Protein AF-A0A6G0SC01-F1 (afdb_monomer_lite)

InterPro domains:
  IPR005200 Endo-1,3(4)-beta-glucanase [PTHR31983] (157-243)
  IPR040451 Glycosyl hydrolase family 81, N-terminal [PF03639] (159-244)

Organism: NCBI:txid53985

Sequence (253 aa):
MQAQETQTLLEGRRVIRRRFGIAALRVWELRVLLVSLMAFVGVYVAVEFTKKRHLIPTESELKLFKPLFEAQAPTTTLFPYTDEHETFLPPMFLAPGIVGSRPIPTNNWWGNMIAATQEAEVQPIWANPYSLQPMLISEPYGLTLSYPYPTRGIPVFEVFDWDDLSVQVRFKSHDGNSFEATLVSGMAFVTAKYASLTPRFDTVYAVLTINSQSTASGFISTSSRFVLTFNNGQTWALYFRLKSRYNSKDSQL

Structure (mmCIF, N/CA/C/O backbone):
data_AF-A0A6G0SC01-F1
#
_entry.id   AF-A0A6G0SC01-F1
#
loop_
_atom_site.group_PDB
_atom_site.id
_atom_site.type_symbol
_atom_site.label_atom_id
_atom_site.label_alt_id
_atom_site.label_comp_id
_atom_site.label_asym_id
_atom_site.label_entity_id
_atom_site.label_seq_id
_atom_site.pdbx_PDB_ins_code
_atom_site.Cartn_x
_atom_site.Cartn_y
_ato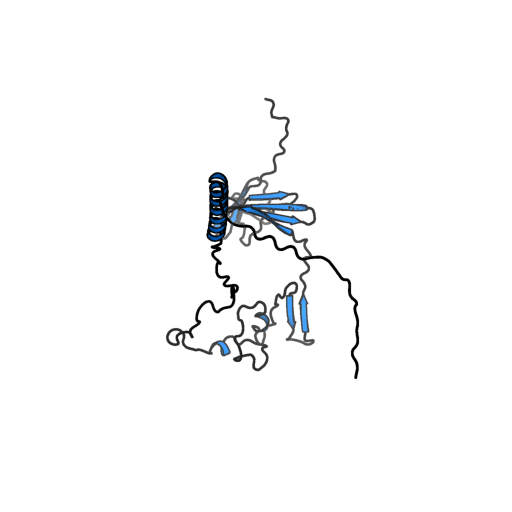m_site.Cartn_z
_atom_site.occupancy
_atom_site.B_iso_or_equiv
_atom_site.auth_seq_id
_atom_site.auth_comp_id
_atom_site.auth_asym_id
_atom_site.auth_atom_id
_atom_site.pdbx_PDB_model_num
ATOM 1 N N . MET A 1 1 ? 71.056 43.541 -44.736 1.00 34.78 1 MET A N 1
ATOM 2 C CA . MET A 1 1 ? 69.755 43.690 -44.051 1.00 34.78 1 MET A CA 1
ATOM 3 C C . MET A 1 1 ? 69.993 43.557 -42.559 1.00 34.78 1 MET A C 1
ATOM 5 O O . MET A 1 1 ? 70.747 42.681 -42.161 1.00 34.78 1 MET A O 1
ATOM 9 N N . GLN A 1 2 ? 69.475 44.524 -41.805 1.00 31.61 2 GLN A N 1
ATOM 10 C CA . GLN A 1 2 ? 69.799 44.851 -40.414 1.00 31.61 2 GLN A CA 1
ATOM 11 C C . GLN A 1 2 ? 69.169 43.916 -39.376 1.00 31.61 2 GLN A C 1
ATOM 13 O O . GLN A 1 2 ? 68.060 43.432 -39.575 1.00 31.61 2 GLN A O 1
ATOM 18 N N . ALA A 1 3 ? 69.853 43.823 -38.234 1.00 31.98 3 ALA A N 1
ATOM 19 C CA . ALA A 1 3 ? 69.342 43.985 -36.862 1.00 31.98 3 ALA A CA 1
ATOM 20 C C . ALA A 1 3 ? 70.610 44.276 -36.008 1.00 31.98 3 ALA A C 1
ATOM 22 O O . ALA A 1 3 ? 71.541 43.480 -36.070 1.00 31.98 3 ALA A O 1
ATOM 23 N N . GLN A 1 4 ? 70.905 45.442 -35.406 1.00 32.44 4 GLN A N 1
ATOM 24 C CA . GLN A 1 4 ? 70.178 46.268 -34.416 1.00 32.44 4 GLN A CA 1
ATOM 25 C C . GLN A 1 4 ? 69.615 45.379 -33.287 1.00 32.44 4 GLN A C 1
ATOM 27 O O . GLN A 1 4 ? 68.874 44.459 -33.582 1.00 32.44 4 GLN A O 1
ATOM 32 N N . GLU A 1 5 ? 69.990 45.479 -32.007 1.00 29.66 5 GLU A N 1
ATOM 33 C CA . GLU A 1 5 ? 70.145 46.663 -31.155 1.00 29.66 5 GLU A CA 1
ATOM 34 C C . GLU A 1 5 ? 71.091 46.433 -29.950 1.00 29.66 5 GLU A C 1
ATOM 36 O O . GLU A 1 5 ? 71.062 45.408 -29.277 1.00 29.66 5 GLU A O 1
ATOM 41 N N . THR A 1 6 ? 71.915 47.455 -29.708 1.00 32.88 6 THR A N 1
ATOM 42 C CA . THR A 1 6 ? 72.363 48.063 -28.436 1.00 32.88 6 THR A CA 1
ATOM 43 C C . THR A 1 6 ? 71.990 47.440 -27.079 1.00 32.88 6 THR A C 1
ATOM 45 O O . THR A 1 6 ? 70.811 47.313 -26.777 1.00 32.88 6 THR A O 1
ATOM 48 N N . GLN A 1 7 ? 72.980 47.326 -26.172 1.00 32.47 7 GLN A N 1
ATOM 49 C CA . GLN A 1 7 ? 73.025 48.096 -24.904 1.00 32.47 7 GLN A CA 1
ATOM 50 C C . GLN A 1 7 ? 74.378 47.959 -24.156 1.00 32.47 7 GLN A C 1
ATOM 52 O O . GLN A 1 7 ? 74.693 46.959 -23.524 1.00 32.47 7 GLN A O 1
ATOM 57 N N . THR A 1 8 ? 75.193 49.005 -24.316 1.00 34.75 8 THR A N 1
ATOM 58 C CA . THR A 1 8 ? 76.072 49.704 -23.350 1.00 34.75 8 THR A CA 1
ATOM 59 C C . THR A 1 8 ? 76.520 49.039 -22.029 1.00 34.75 8 THR A C 1
ATOM 61 O O . THR A 1 8 ? 75.750 48.898 -21.085 1.00 34.75 8 THR A O 1
ATOM 64 N N . LEU A 1 9 ? 77.838 48.791 -21.974 1.00 36.12 9 LEU A N 1
ATOM 65 C CA . LEU A 1 9 ? 78.829 49.006 -20.895 1.00 36.12 9 LEU A CA 1
ATOM 66 C C . LEU A 1 9 ? 78.360 49.550 -19.532 1.00 36.12 9 LEU A C 1
ATOM 68 O O . LEU A 1 9 ? 77.793 50.634 -19.478 1.00 36.12 9 LEU A O 1
ATOM 72 N N . LEU A 1 10 ? 78.856 48.928 -18.451 1.00 34.44 10 LEU A N 1
ATOM 73 C CA . LEU A 1 10 ? 79.549 49.635 -17.361 1.00 34.44 10 LEU A CA 1
ATOM 74 C C . LEU A 1 10 ? 80.644 48.743 -16.740 1.00 34.44 10 LEU A C 1
ATOM 76 O O . LEU A 1 10 ? 80.411 47.613 -16.314 1.00 34.44 10 LEU A O 1
ATOM 80 N N . GLU A 1 11 ? 81.858 49.286 -16.749 1.00 36.03 11 GLU A N 1
ATOM 81 C CA . GLU A 1 11 ? 83.115 48.727 -16.265 1.00 36.03 11 GLU A CA 1
ATOM 82 C C . GLU A 1 11 ? 83.167 48.514 -14.741 1.00 36.03 11 GLU A C 1
ATOM 84 O O . GLU A 1 11 ? 82.655 49.305 -13.954 1.00 36.03 11 GLU A O 1
ATOM 89 N N . GLY A 1 12 ? 83.972 47.525 -14.337 1.00 36.84 12 GLY A N 1
ATOM 90 C CA . GLY A 1 12 ? 84.950 47.737 -13.269 1.00 36.84 12 GLY A CA 1
ATOM 91 C C . GLY A 1 12 ? 84.578 47.304 -11.849 1.00 36.84 12 GLY A C 1
ATOM 92 O O . GLY A 1 12 ? 84.171 48.126 -11.036 1.00 36.84 12 GLY A O 1
ATOM 93 N N . ARG A 1 13 ? 84.940 46.066 -11.464 1.00 36.44 13 ARG A N 1
ATOM 94 C CA . ARG A 1 13 ? 85.680 45.826 -10.202 1.00 36.44 13 ARG A CA 1
ATOM 95 C C . ARG A 1 13 ? 86.244 44.404 -10.061 1.00 36.44 13 ARG A C 1
ATOM 97 O O . ARG A 1 13 ? 85.612 43.413 -10.394 1.00 36.44 13 ARG A O 1
ATOM 104 N N . ARG A 1 14 ? 87.476 44.370 -9.537 1.00 35.59 14 ARG A N 1
ATOM 105 C CA . ARG A 1 14 ? 88.406 43.247 -9.297 1.00 35.59 14 ARG A CA 1
ATOM 106 C C . ARG A 1 14 ? 87.797 41.955 -8.733 1.00 35.59 14 ARG A C 1
ATOM 108 O O . ARG A 1 14 ? 87.158 41.963 -7.687 1.00 35.59 14 ARG A O 1
ATOM 115 N N . VAL A 1 15 ? 88.212 40.832 -9.322 1.00 41.09 15 VAL A N 1
ATOM 116 C CA . VAL A 1 15 ? 88.103 39.475 -8.764 1.00 41.09 15 VAL A CA 1
ATOM 117 C C . VAL A 1 15 ? 89.224 39.247 -7.740 1.00 41.09 15 VAL A C 1
ATOM 119 O O . VAL A 1 15 ? 90.402 39.256 -8.095 1.00 41.09 15 VAL A O 1
ATOM 122 N N . ILE A 1 16 ? 88.876 39.021 -6.471 1.00 41.31 16 ILE A N 1
ATOM 123 C CA . ILE A 1 16 ? 89.817 38.597 -5.420 1.00 41.31 16 ILE A CA 1
ATOM 124 C C . ILE A 1 16 ? 89.727 37.072 -5.284 1.00 41.31 16 ILE A C 1
ATOM 126 O O . ILE A 1 16 ? 88.743 36.548 -4.768 1.00 41.31 16 ILE A O 1
ATOM 130 N N . ARG A 1 17 ? 90.764 36.341 -5.715 1.00 35.16 17 ARG A N 1
ATOM 131 C CA . ARG A 1 17 ? 90.929 34.917 -5.377 1.00 35.16 17 ARG A CA 1
ATOM 132 C C . ARG A 1 17 ? 91.569 34.801 -3.991 1.00 35.16 17 ARG A C 1
ATOM 134 O O . ARG A 1 17 ? 92.740 35.131 -3.837 1.00 35.16 17 ARG A O 1
ATOM 141 N N . ARG A 1 18 ? 90.841 34.282 -2.997 1.00 40.34 18 ARG A N 1
ATOM 142 C CA . ARG A 1 18 ? 91.432 33.776 -1.744 1.00 40.34 18 ARG A CA 1
ATOM 143 C C . ARG A 1 18 ? 91.480 32.248 -1.797 1.00 40.34 18 ARG A C 1
ATOM 145 O O . ARG A 1 18 ? 90.442 31.597 -1.796 1.00 40.34 18 ARG A O 1
ATOM 152 N N . ARG A 1 19 ? 92.690 31.680 -1.860 1.00 39.62 19 ARG A N 1
ATOM 153 C CA . ARG A 1 19 ? 92.944 30.259 -1.576 1.00 39.62 19 ARG A CA 1
ATOM 154 C C . ARG A 1 19 ? 92.866 30.065 -0.058 1.00 39.62 19 ARG A C 1
ATOM 156 O O . ARG A 1 19 ? 93.687 30.635 0.651 1.00 39.62 19 ARG A O 1
ATOM 163 N N . PHE A 1 20 ? 91.909 29.279 0.429 1.00 40.25 20 PHE A N 1
ATOM 164 C CA . PHE A 1 20 ? 91.907 28.782 1.807 1.00 40.25 20 PHE A CA 1
ATOM 165 C C . PHE A 1 20 ? 92.608 27.419 1.841 1.00 40.25 20 PHE A C 1
ATOM 167 O O . PHE A 1 20 ? 92.161 26.473 1.196 1.00 40.25 20 PHE A O 1
ATOM 174 N N . GLY A 1 21 ? 93.740 27.347 2.544 1.00 40.78 21 GLY A N 1
ATOM 175 C CA . GLY A 1 21 ? 94.410 26.093 2.884 1.00 40.78 21 GLY A CA 1
ATOM 176 C C . GLY A 1 21 ? 93.676 25.394 4.028 1.00 40.78 21 GLY A C 1
ATOM 177 O O . GLY A 1 21 ? 93.262 26.039 4.989 1.00 40.78 21 GLY A O 1
ATOM 178 N N . ILE A 1 22 ? 93.493 24.083 3.899 1.00 49.78 22 ILE A N 1
ATOM 179 C CA . ILE A 1 22 ? 92.822 23.217 4.870 1.00 49.78 22 ILE A CA 1
ATOM 180 C C . ILE A 1 22 ? 93.889 22.623 5.795 1.00 49.78 22 ILE A C 1
ATOM 182 O O . ILE A 1 22 ? 94.711 21.850 5.317 1.00 49.78 22 ILE A O 1
ATOM 186 N N . ALA A 1 23 ? 93.877 22.986 7.081 1.00 44.41 23 ALA A N 1
ATOM 187 C CA . ALA A 1 23 ? 94.356 22.208 8.243 1.00 44.41 23 ALA A CA 1
ATOM 188 C C . ALA A 1 23 ? 94.417 23.176 9.447 1.00 44.41 23 ALA A C 1
ATOM 190 O O . ALA A 1 23 ? 95.149 24.154 9.394 1.00 44.41 23 ALA A O 1
ATOM 191 N N . ALA A 1 24 ? 93.670 23.049 10.542 1.00 55.31 24 ALA A N 1
ATOM 192 C CA . ALA A 1 24 ? 93.180 21.860 11.219 1.00 55.31 24 ALA A CA 1
ATOM 193 C C . ALA A 1 24 ? 91.816 22.141 11.883 1.00 55.31 24 ALA A C 1
ATOM 195 O O . ALA A 1 24 ? 91.698 23.070 12.683 1.00 55.31 24 ALA A O 1
ATOM 196 N N . LEU A 1 25 ? 90.801 21.325 11.579 1.00 55.12 25 LEU A N 1
ATOM 197 C CA . LEU A 1 25 ? 89.536 21.347 12.318 1.00 55.12 25 LEU A CA 1
ATOM 198 C C . LEU A 1 25 ? 89.773 20.827 13.739 1.00 55.12 25 LEU A C 1
ATOM 200 O O . LEU A 1 25 ? 90.332 19.745 13.934 1.00 55.12 25 LEU A O 1
ATOM 204 N N . ARG A 1 26 ? 89.341 21.589 14.747 1.00 67.62 26 ARG A N 1
ATOM 205 C CA . ARG A 1 26 ? 89.399 21.144 16.147 1.00 67.62 26 ARG A CA 1
ATOM 206 C C . ARG A 1 26 ? 88.371 20.029 16.365 1.00 67.62 26 ARG A C 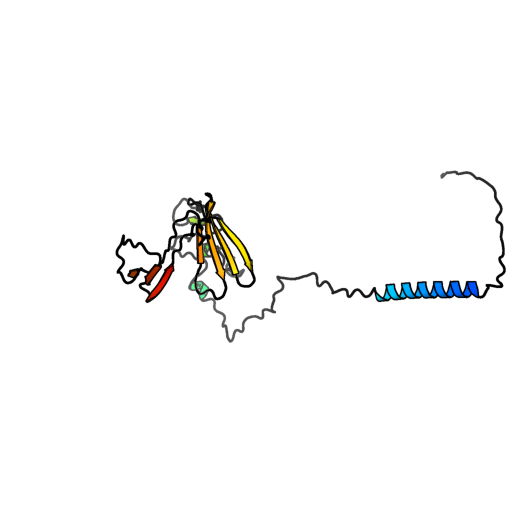1
ATOM 208 O O . ARG A 1 26 ? 87.278 20.076 15.815 1.00 67.62 26 ARG A O 1
ATOM 215 N N . VAL A 1 27 ? 88.692 19.052 17.220 1.00 66.00 27 VAL A N 1
ATOM 216 C CA . VAL A 1 27 ? 87.856 17.864 17.527 1.00 66.00 27 VAL A CA 1
ATOM 217 C C . VAL A 1 27 ? 86.394 18.214 17.841 1.00 66.00 27 VAL A C 1
ATOM 219 O O . VAL A 1 27 ? 85.486 17.449 17.524 1.00 66.00 27 VAL A O 1
ATOM 222 N N . TRP A 1 28 ? 86.157 19.383 18.437 1.00 60.47 28 TRP A N 1
ATOM 223 C CA . TRP A 1 28 ? 84.816 19.883 18.721 1.00 60.47 28 TRP A CA 1
ATOM 224 C C . TRP A 1 28 ? 83.993 20.158 17.450 1.00 60.47 28 TRP A C 1
ATOM 226 O O . TRP A 1 28 ? 82.841 19.741 17.381 1.00 60.47 28 TRP A O 1
ATOM 236 N N . GLU A 1 29 ? 84.589 20.746 16.410 1.00 70.25 29 GLU A N 1
ATOM 237 C CA . GLU A 1 29 ? 83.903 20.997 15.135 1.00 70.25 29 GLU A CA 1
ATOM 238 C C . GLU A 1 29 ? 83.559 19.689 14.417 1.00 70.25 29 GLU A C 1
ATOM 240 O O . GLU A 1 29 ? 82.460 19.549 13.887 1.00 70.25 29 GLU A O 1
ATOM 245 N N . LEU A 1 30 ? 84.446 18.688 14.479 1.00 68.50 30 LEU A N 1
ATOM 246 C CA . LEU A 1 30 ? 84.196 17.371 13.887 1.00 68.50 30 LEU A CA 1
ATOM 247 C C . LEU A 1 30 ? 83.016 16.652 14.563 1.00 68.50 30 LEU A C 1
ATOM 249 O O . LEU A 1 30 ? 82.219 16.002 13.890 1.00 68.50 30 LEU A O 1
ATOM 253 N N . ARG A 1 31 ? 82.879 16.794 15.890 1.00 65.19 31 ARG A N 1
ATOM 254 C CA . ARG A 1 31 ? 81.762 16.221 16.660 1.00 65.19 31 ARG A CA 1
ATOM 255 C C . ARG A 1 31 ? 80.434 16.889 16.322 1.00 65.19 31 ARG A C 1
ATOM 257 O O . ARG A 1 31 ? 79.442 16.188 16.157 1.00 65.19 31 ARG A O 1
ATOM 264 N N . VAL A 1 32 ? 80.414 18.213 16.178 1.00 73.56 32 VAL A N 1
ATOM 265 C CA . VAL A 1 32 ? 79.203 18.951 15.782 1.00 73.56 32 VAL A CA 1
ATOM 266 C C . VAL A 1 32 ? 78.771 18.560 14.365 1.00 73.56 32 VAL A C 1
ATOM 268 O O . VAL A 1 32 ? 77.586 18.329 14.123 1.00 73.56 32 VAL A O 1
ATOM 271 N N . LEU A 1 33 ? 79.729 18.399 13.449 1.00 74.88 33 LEU A N 1
ATOM 272 C CA . LEU A 1 33 ? 79.460 17.976 12.073 1.00 74.88 33 LEU A CA 1
ATOM 273 C C . LEU A 1 33 ? 78.915 16.539 12.015 1.00 74.88 33 LEU A C 1
ATOM 275 O O . LEU A 1 33 ? 77.936 16.285 11.318 1.00 74.88 33 LEU A O 1
ATOM 279 N N . LEU A 1 34 ? 79.480 15.619 12.805 1.00 73.06 34 LEU A N 1
ATOM 280 C CA . LEU A 1 34 ? 79.001 14.236 12.917 1.00 73.06 34 LEU A CA 1
ATOM 281 C C . LEU A 1 34 ? 77.588 14.141 13.503 1.00 73.06 34 LEU A C 1
ATOM 283 O O . LEU A 1 34 ? 76.771 13.384 12.986 1.00 73.06 34 LEU A O 1
ATOM 287 N N . VAL A 1 35 ? 77.276 14.917 14.546 1.00 73.12 35 VAL A N 1
ATOM 288 C CA . VAL A 1 35 ? 75.930 14.936 15.147 1.00 73.12 35 VAL A CA 1
ATOM 289 C C . VAL A 1 35 ? 74.905 15.521 14.174 1.00 73.12 35 VAL A C 1
ATOM 291 O O . VAL A 1 35 ? 73.818 14.967 14.035 1.00 73.12 35 VAL A O 1
ATOM 294 N N . SER A 1 36 ? 75.263 16.585 13.450 1.00 72.25 36 SER A N 1
ATOM 295 C CA . SER A 1 36 ? 74.409 17.171 12.411 1.00 72.25 36 SER A CA 1
ATOM 296 C C . SER A 1 36 ? 74.151 16.187 11.266 1.00 72.25 36 SER A C 1
ATOM 298 O O . SER A 1 36 ? 73.005 15.991 10.869 1.00 72.25 36 SER A O 1
ATOM 300 N N . LEU A 1 37 ? 75.189 15.487 10.795 1.00 79.75 37 LEU A N 1
ATOM 301 C CA . LEU A 1 37 ? 75.058 14.463 9.757 1.00 79.75 37 LEU A CA 1
ATOM 302 C C . LEU A 1 37 ? 74.174 13.299 10.225 1.00 79.75 37 LEU A C 1
ATOM 304 O O . LEU A 1 37 ? 73.294 12.869 9.489 1.00 79.75 37 LEU A O 1
ATOM 308 N N . MET A 1 38 ? 74.365 12.819 11.456 1.00 73.69 38 MET A N 1
ATOM 309 C CA . MET A 1 38 ? 73.554 11.745 12.041 1.00 73.69 38 MET A CA 1
ATOM 310 C C . MET A 1 38 ? 72.090 12.164 12.213 1.00 73.69 38 MET A C 1
ATOM 312 O O . MET A 1 38 ? 71.200 11.365 11.937 1.00 73.69 38 MET A O 1
ATOM 316 N N . ALA A 1 39 ? 71.821 13.413 12.604 1.00 73.75 39 ALA A N 1
ATOM 317 C CA . ALA A 1 39 ? 70.463 13.948 12.664 1.00 73.75 39 ALA A CA 1
ATOM 318 C C . ALA A 1 39 ? 69.840 14.064 11.265 1.00 73.75 39 ALA A C 1
ATOM 320 O O . ALA A 1 39 ? 68.685 13.694 11.076 1.00 73.75 39 ALA A O 1
ATOM 321 N N . PHE A 1 40 ? 70.609 14.509 10.269 1.00 72.06 40 PHE A N 1
ATOM 322 C CA . PHE A 1 40 ? 70.134 14.637 8.893 1.00 72.06 40 PHE A CA 1
ATOM 323 C C . PHE A 1 40 ? 69.835 13.273 8.265 1.00 72.06 40 PHE A C 1
ATOM 325 O O . PHE A 1 40 ? 68.782 13.090 7.660 1.00 72.06 40 PHE A O 1
ATOM 332 N N . VAL A 1 41 ? 70.717 12.289 8.468 1.00 74.88 41 VAL A N 1
ATOM 333 C CA . VAL A 1 41 ? 70.500 10.900 8.042 1.00 74.88 41 VAL A CA 1
ATOM 334 C C . VAL A 1 41 ? 69.331 10.288 8.810 1.00 74.88 41 VAL A C 1
ATOM 336 O O . VAL A 1 41 ? 68.482 9.661 8.194 1.00 74.88 41 VAL A O 1
ATOM 339 N N . GLY A 1 42 ? 69.226 10.515 10.122 1.00 68.12 42 GLY A N 1
ATOM 340 C CA . GLY A 1 42 ? 68.111 10.033 10.938 1.00 68.12 42 GLY A CA 1
ATOM 341 C C . GLY A 1 42 ? 66.757 10.572 10.471 1.00 68.12 42 GLY A C 1
ATOM 342 O O . GLY A 1 42 ? 65.813 9.802 10.318 1.00 68.12 42 GLY A O 1
ATOM 343 N N . VAL A 1 43 ? 66.672 11.871 10.166 1.00 67.88 43 VAL A N 1
ATOM 344 C CA . VAL A 1 43 ? 65.467 12.499 9.603 1.00 67.88 43 VAL A CA 1
ATOM 345 C C . VAL A 1 43 ? 65.190 11.983 8.194 1.00 67.88 43 VAL A C 1
ATOM 347 O O . VAL A 1 43 ? 64.056 11.624 7.900 1.00 67.88 43 VAL A O 1
ATOM 350 N N . TYR A 1 44 ? 66.203 11.885 7.332 1.00 67.75 44 TYR A N 1
ATOM 351 C CA . TYR A 1 44 ? 66.035 11.390 5.965 1.00 67.75 44 TYR A CA 1
ATOM 352 C C . TYR A 1 44 ? 65.546 9.934 5.936 1.00 67.75 44 TYR A C 1
ATOM 354 O O . TYR A 1 44 ? 64.609 9.598 5.216 1.00 67.75 44 TYR A O 1
ATOM 362 N N . VAL A 1 45 ? 66.125 9.083 6.783 1.00 64.31 45 VAL A N 1
ATOM 363 C CA . VAL A 1 45 ? 65.732 7.681 6.939 1.00 64.31 45 VAL A CA 1
ATOM 364 C C . VAL A 1 45 ? 64.323 7.575 7.528 1.00 64.31 45 VAL A C 1
ATOM 366 O O . VAL A 1 45 ? 63.518 6.798 7.021 1.00 64.31 45 VAL A O 1
ATOM 369 N N . ALA A 1 46 ? 63.971 8.386 8.532 1.00 59.00 46 ALA A N 1
ATOM 370 C CA . ALA A 1 46 ? 62.612 8.418 9.079 1.00 59.00 46 ALA A CA 1
ATOM 371 C C . ALA A 1 46 ? 61.570 8.865 8.037 1.00 59.00 46 ALA A C 1
ATOM 373 O O . ALA A 1 46 ? 60.493 8.268 7.962 1.00 59.00 46 ALA A O 1
ATOM 374 N N . VAL A 1 47 ? 61.904 9.863 7.209 1.00 59.03 47 VAL A N 1
ATOM 375 C CA . VAL A 1 47 ? 61.064 10.346 6.101 1.00 59.03 47 VAL A CA 1
ATOM 376 C C . VAL A 1 47 ? 60.881 9.266 5.035 1.00 59.03 47 VAL A C 1
ATOM 378 O O . VAL A 1 47 ? 59.761 9.091 4.555 1.00 59.03 47 VAL A O 1
ATOM 381 N N . GLU A 1 48 ? 61.918 8.486 4.703 1.00 60.03 48 GLU A N 1
ATOM 382 C CA . GLU A 1 48 ? 61.744 7.395 3.736 1.00 60.03 48 GLU A CA 1
ATOM 383 C C . GLU A 1 48 ? 61.025 6.168 4.295 1.00 60.03 48 GLU A C 1
ATOM 385 O O . GLU A 1 48 ? 60.245 5.535 3.578 1.00 60.03 48 GLU A O 1
ATOM 390 N N . PHE A 1 49 ? 61.158 5.870 5.589 1.00 54.03 49 PHE A N 1
ATOM 391 C CA . PHE A 1 49 ? 60.342 4.825 6.208 1.00 54.03 49 PHE A CA 1
ATOM 392 C C . PHE A 1 49 ? 58.855 5.204 6.306 1.00 54.03 49 PHE A C 1
ATOM 394 O O . PHE A 1 49 ? 58.008 4.311 6.273 1.00 54.03 49 PHE A O 1
ATOM 401 N N . THR A 1 50 ? 58.501 6.497 6.331 1.00 51.94 50 THR A N 1
ATOM 402 C CA . THR A 1 50 ? 57.094 6.949 6.302 1.00 51.94 50 THR A CA 1
ATOM 403 C C . THR A 1 50 ? 56.496 7.059 4.895 1.00 51.94 50 THR A C 1
ATOM 405 O O . THR A 1 50 ? 55.296 7.300 4.753 1.00 51.94 50 THR A O 1
ATOM 408 N N . LYS A 1 51 ? 57.281 6.818 3.838 1.00 52.62 51 LYS A N 1
ATOM 409 C CA . LYS A 1 51 ? 56.836 6.951 2.442 1.00 52.62 51 LYS A CA 1
ATOM 410 C C . LYS A 1 51 ? 56.360 5.657 1.786 1.00 52.62 51 LYS A C 1
ATOM 412 O O . LYS A 1 51 ? 56.091 5.641 0.587 1.00 52.62 51 LYS A O 1
ATOM 417 N N . LYS A 1 52 ? 56.154 4.580 2.547 1.00 50.81 52 LYS A N 1
ATOM 418 C CA . LYS A 1 52 ? 55.395 3.414 2.068 1.00 50.81 52 LYS A CA 1
ATOM 419 C C . LYS A 1 52 ? 53.898 3.640 2.259 1.00 50.81 52 LYS A C 1
ATOM 421 O O . LYS A 1 52 ? 53.251 2.985 3.071 1.00 50.81 52 LYS A O 1
ATOM 426 N N . ARG A 1 53 ? 53.327 4.558 1.475 1.00 53.41 53 ARG A N 1
ATOM 427 C CA . ARG A 1 53 ? 51.881 4.535 1.231 1.00 53.41 53 ARG A CA 1
ATOM 428 C C . ARG A 1 53 ? 51.582 3.250 0.467 1.00 53.41 53 ARG A C 1
ATOM 430 O O . ARG A 1 53 ? 51.977 3.118 -0.687 1.00 53.41 53 ARG A O 1
ATOM 437 N N . HIS A 1 54 ? 50.907 2.303 1.112 1.00 47.84 54 HIS A N 1
ATOM 438 C CA . HIS A 1 54 ? 50.169 1.284 0.377 1.00 47.84 54 HIS A CA 1
ATOM 439 C C . HIS A 1 54 ? 49.112 2.020 -0.444 1.00 47.84 54 HIS A C 1
ATOM 441 O O . HIS A 1 54 ? 48.100 2.478 0.081 1.00 47.84 54 HIS A O 1
ATOM 447 N N . LEU A 1 55 ? 49.400 2.203 -1.729 1.00 53.19 55 LEU A N 1
ATOM 448 C CA . LEU A 1 55 ? 48.387 2.540 -2.708 1.00 53.19 55 LEU A CA 1
ATOM 449 C C . LEU A 1 55 ? 47.505 1.301 -2.813 1.00 53.19 55 LEU A C 1
ATOM 451 O O . LEU A 1 55 ? 47.903 0.300 -3.404 1.00 53.19 55 LEU A O 1
ATOM 455 N N . ILE A 1 56 ? 46.334 1.349 -2.182 1.00 53.00 56 ILE A N 1
ATOM 456 C CA . ILE A 1 56 ? 45.247 0.447 -2.549 1.00 53.00 56 ILE A CA 1
ATOM 457 C C . ILE A 1 56 ? 45.016 0.720 -4.039 1.00 53.00 56 ILE A C 1
ATOM 459 O O . ILE A 1 56 ? 44.815 1.889 -4.386 1.00 53.00 56 ILE A O 1
ATOM 463 N N . PRO A 1 57 ? 45.122 -0.279 -4.932 1.00 53.97 57 PRO A N 1
ATOM 464 C CA . PRO A 1 57 ? 44.795 -0.055 -6.324 1.00 53.97 57 PRO A CA 1
ATOM 465 C C . PRO A 1 57 ? 43.340 0.395 -6.348 1.00 53.97 57 PRO A C 1
ATOM 467 O O . PRO A 1 57 ? 42.443 -0.330 -5.920 1.00 53.97 57 PRO A O 1
ATOM 470 N N . THR A 1 58 ? 43.108 1.625 -6.788 1.00 53.97 58 THR A N 1
ATOM 471 C CA . THR A 1 58 ? 41.771 2.079 -7.123 1.00 53.97 58 THR A CA 1
ATOM 472 C C . THR A 1 58 ? 41.364 1.266 -8.350 1.00 53.97 58 THR A C 1
ATOM 474 O O . THR A 1 58 ? 41.614 1.679 -9.478 1.00 53.97 58 THR A O 1
ATOM 477 N N . GLU A 1 59 ? 40.769 0.084 -8.162 1.00 59.97 59 GLU A N 1
ATOM 478 C CA . GLU A 1 59 ? 39.846 -0.447 -9.164 1.00 59.97 59 GLU A CA 1
ATOM 479 C C . GLU A 1 59 ? 38.656 0.514 -9.182 1.00 59.97 59 GLU A C 1
ATOM 481 O O . GLU A 1 59 ? 37.646 0.350 -8.503 1.00 59.97 59 GLU A O 1
ATOM 486 N N . SER A 1 60 ? 38.835 1.616 -9.902 1.00 58.22 60 SER A N 1
ATOM 487 C CA . SER A 1 60 ? 37.899 2.725 -10.014 1.00 58.22 60 SER A CA 1
ATOM 488 C C . SER A 1 60 ? 36.786 2.409 -11.005 1.00 58.22 60 SER A C 1
ATOM 490 O O . SER A 1 60 ? 36.456 3.229 -11.854 1.00 58.22 60 SER A O 1
ATOM 492 N N . GLU A 1 61 ? 36.230 1.207 -10.946 1.00 58.22 61 GLU A N 1
ATOM 493 C CA . GLU A 1 61 ? 35.082 0.854 -11.762 1.00 58.22 61 GLU A CA 1
ATOM 494 C C . GLU A 1 61 ? 34.276 -0.220 -11.029 1.00 58.22 61 GLU A C 1
ATOM 496 O O . GLU A 1 61 ? 34.337 -1.408 -11.339 1.00 58.22 61 GLU A O 1
ATOM 501 N N . LEU A 1 62 ? 33.476 0.214 -10.045 1.00 53.84 62 LEU A N 1
ATOM 502 C CA . LEU A 1 62 ? 32.269 -0.514 -9.652 1.00 53.84 62 LEU A CA 1
ATOM 503 C C . LEU A 1 62 ? 31.378 -0.619 -10.899 1.00 53.84 62 LEU A C 1
ATOM 505 O O . LEU A 1 62 ? 30.503 0.209 -11.146 1.00 53.84 62 LEU A O 1
ATOM 509 N N . LYS A 1 63 ? 31.645 -1.622 -11.737 1.00 58.19 63 LYS A N 1
ATOM 510 C CA . LYS A 1 63 ? 30.842 -1.944 -12.915 1.00 58.19 63 LYS A CA 1
ATOM 511 C C . LYS A 1 63 ? 29.592 -2.666 -12.455 1.00 58.19 63 LYS A C 1
ATOM 513 O O . LYS A 1 63 ? 29.484 -3.877 -12.608 1.00 58.19 63 LYS A O 1
ATOM 518 N N . LEU A 1 64 ? 28.643 -1.894 -11.930 1.00 62.81 64 LEU A N 1
ATOM 519 C CA . LEU A 1 64 ? 27.324 -2.365 -11.500 1.00 62.81 64 LEU A CA 1
ATOM 520 C C . LEU A 1 64 ? 26.590 -3.169 -12.596 1.00 62.81 64 LEU A C 1
ATOM 522 O O . LEU A 1 64 ? 25.727 -3.979 -12.287 1.00 62.81 64 LEU A O 1
ATOM 526 N N . PHE A 1 65 ? 26.966 -2.973 -13.867 1.00 67.94 65 PHE A N 1
ATOM 527 C CA . PHE A 1 65 ? 26.336 -3.590 -15.037 1.00 67.94 65 PHE A CA 1
ATOM 528 C C . PHE A 1 65 ? 27.234 -4.555 -15.824 1.00 67.94 65 PHE A C 1
ATOM 530 O O . PHE A 1 65 ? 26.908 -4.897 -16.961 1.00 67.94 65 PHE A O 1
ATOM 537 N N . LYS A 1 66 ? 28.361 -5.022 -15.267 1.00 66.00 66 LYS A N 1
ATOM 538 C CA . LYS A 1 66 ? 28.981 -6.234 -15.825 1.00 66.00 66 LYS A CA 1
ATOM 539 C C . LYS A 1 66 ? 28.035 -7.411 -15.551 1.00 66.00 66 LYS A C 1
ATOM 541 O O . LYS A 1 66 ? 27.516 -7.484 -14.437 1.00 66.00 66 LYS A O 1
ATOM 546 N N . PRO A 1 67 ? 27.790 -8.315 -16.518 1.00 64.94 67 PRO A N 1
ATOM 547 C CA . PRO A 1 67 ? 27.016 -9.519 -16.241 1.00 64.94 67 PRO A CA 1
ATOM 548 C C . PRO A 1 67 ? 27.679 -10.244 -15.064 1.00 64.94 67 PRO A C 1
ATOM 550 O O . PRO A 1 67 ? 28.845 -10.621 -15.145 1.00 64.94 67 PRO A O 1
ATOM 553 N N . LEU A 1 68 ? 26.956 -10.348 -13.943 1.00 57.16 68 LEU A N 1
ATOM 554 C CA . LEU A 1 68 ? 27.473 -10.875 -12.670 1.00 57.16 68 LEU A CA 1
ATOM 555 C C . LEU A 1 68 ? 27.896 -12.349 -12.773 1.00 57.16 68 LEU A C 1
ATOM 557 O O . LEU A 1 68 ? 28.627 -12.843 -11.921 1.00 57.16 68 LEU A O 1
ATOM 561 N N . PHE A 1 69 ? 27.459 -13.026 -13.834 1.00 65.56 69 PHE A N 1
ATOM 562 C CA . PHE A 1 69 ? 27.755 -14.411 -14.152 1.00 65.56 69 PHE A CA 1
ATOM 563 C C . PHE A 1 69 ? 27.918 -14.531 -15.672 1.00 65.56 69 PHE A C 1
ATOM 565 O O . PHE A 1 69 ? 27.202 -13.863 -16.423 1.00 65.56 69 PHE A O 1
ATOM 572 N N . GLU A 1 70 ? 28.843 -15.373 -16.136 1.00 65.69 70 GLU A N 1
ATOM 573 C CA . GLU A 1 70 ? 28.910 -15.783 -17.541 1.00 65.69 70 GLU A CA 1
ATOM 574 C C . GLU A 1 70 ? 27.625 -16.547 -17.878 1.00 65.69 70 GLU A C 1
ATOM 576 O O . GLU A 1 70 ? 27.509 -17.742 -17.608 1.00 65.69 70 GLU A O 1
ATOM 581 N N . ALA A 1 71 ? 26.619 -15.838 -18.392 1.00 69.62 71 ALA A N 1
ATOM 582 C CA . ALA A 1 71 ? 25.338 -16.424 -18.750 1.00 69.62 71 ALA A CA 1
ATOM 583 C C . ALA A 1 71 ? 25.538 -17.396 -19.921 1.00 69.62 71 ALA A C 1
ATOM 585 O O . ALA A 1 71 ? 25.561 -17.004 -21.087 1.00 69.62 71 ALA A O 1
ATOM 586 N N . GLN A 1 72 ? 25.730 -18.671 -19.596 1.00 78.62 72 GLN A N 1
ATOM 587 C CA . GLN A 1 72 ? 25.712 -19.761 -20.561 1.00 78.62 72 GLN A CA 1
ATOM 588 C C . GLN A 1 72 ? 24.275 -19.965 -21.048 1.00 78.62 72 GLN A C 1
ATOM 590 O O . GLN A 1 72 ? 23.316 -19.743 -20.304 1.00 78.62 72 GLN A O 1
ATOM 595 N N . ALA A 1 73 ? 24.120 -20.382 -22.305 1.00 79.88 73 ALA A N 1
ATOM 596 C CA . ALA A 1 73 ? 22.805 -20.729 -22.826 1.00 79.88 73 ALA A CA 1
ATOM 597 C C . ALA A 1 73 ? 22.187 -21.861 -21.975 1.00 79.88 73 ALA A C 1
ATOM 599 O O . ALA A 1 73 ? 22.907 -22.789 -21.590 1.00 79.88 73 ALA A O 1
ATOM 600 N N . PRO A 1 74 ? 20.879 -21.804 -21.666 1.00 82.50 74 PRO A N 1
ATOM 601 C CA . PRO A 1 74 ? 20.211 -22.857 -20.912 1.00 82.50 74 PRO A CA 1
ATOM 602 C C . PRO A 1 74 ? 20.344 -24.209 -21.623 1.00 82.50 74 PRO A C 1
ATOM 604 O O . PRO A 1 74 ? 20.332 -24.299 -22.851 1.00 82.50 74 PRO A O 1
ATOM 607 N N . THR A 1 75 ? 20.485 -25.278 -20.841 1.00 86.25 75 THR A N 1
ATOM 608 C CA . THR A 1 75 ? 20.678 -26.630 -21.373 1.00 86.25 75 THR A CA 1
ATOM 609 C C . THR A 1 75 ? 19.403 -27.124 -22.051 1.00 86.25 75 THR A C 1
ATOM 611 O O . THR A 1 75 ? 18.369 -27.251 -21.391 1.00 86.25 75 THR A O 1
ATOM 614 N N . THR A 1 76 ? 19.491 -27.498 -23.326 1.00 85.38 76 THR A N 1
ATOM 615 C CA . THR A 1 76 ? 18.353 -27.997 -24.123 1.00 85.38 76 THR A CA 1
ATOM 616 C C . THR A 1 76 ? 17.791 -29.339 -23.640 1.00 85.38 76 THR A C 1
ATOM 618 O O . THR A 1 76 ? 16.698 -29.725 -24.038 1.00 85.38 76 THR A O 1
ATOM 621 N N . THR A 1 77 ? 18.516 -30.049 -22.769 1.00 89.06 77 THR A N 1
ATOM 622 C CA . THR A 1 77 ? 18.084 -31.307 -22.141 1.00 89.06 77 THR A CA 1
ATOM 623 C C . THR A 1 77 ? 17.114 -31.106 -20.977 1.00 89.06 77 THR A C 1
ATOM 625 O O . THR A 1 77 ? 16.233 -31.936 -20.784 1.00 89.06 77 THR A O 1
ATOM 628 N N . LEU A 1 78 ? 17.269 -30.030 -20.199 1.00 87.88 78 LEU A N 1
ATOM 629 C CA . LEU A 1 78 ? 16.369 -29.688 -19.085 1.00 87.88 78 LEU A CA 1
ATOM 630 C C . LEU A 1 78 ? 15.283 -28.693 -19.507 1.00 87.88 78 LEU A C 1
ATOM 632 O O . LEU A 1 78 ? 14.180 -28.727 -18.970 1.00 87.88 78 LEU A O 1
ATOM 636 N N . PHE A 1 79 ? 15.600 -27.821 -20.467 1.00 88.12 79 PHE A N 1
ATOM 637 C CA . PHE A 1 79 ? 14.720 -26.770 -20.965 1.00 88.12 79 PHE A CA 1
ATOM 638 C C . PHE A 1 79 ? 14.643 -26.871 -22.492 1.00 88.12 79 PHE A C 1
ATOM 640 O O . PHE A 1 79 ? 15.409 -26.197 -23.189 1.00 88.12 79 PHE A O 1
ATOM 647 N N . PRO A 1 80 ? 13.781 -27.753 -23.033 1.00 88.69 80 PRO A N 1
ATOM 648 C CA . PRO A 1 80 ? 13.562 -27.805 -24.468 1.00 88.69 80 PRO A CA 1
ATOM 649 C C . PRO A 1 80 ? 13.014 -26.458 -24.948 1.00 88.69 80 PRO A C 1
ATOM 651 O O . PRO A 1 80 ? 12.217 -25.810 -24.267 1.00 88.69 80 PRO A O 1
ATOM 654 N N . TYR A 1 81 ? 13.469 -26.031 -26.121 1.00 87.44 81 TYR A N 1
ATOM 655 C CA . TYR A 1 81 ? 12.949 -24.830 -26.763 1.00 87.44 81 TYR A CA 1
ATOM 656 C C . TYR A 1 81 ? 11.465 -25.014 -27.109 1.00 87.44 81 TYR A C 1
ATOM 658 O O . TYR A 1 81 ? 11.067 -26.084 -27.569 1.00 87.44 81 TYR A O 1
ATOM 666 N N . THR A 1 82 ? 10.672 -23.964 -26.906 1.00 88.38 82 THR A N 1
ATOM 667 C CA . THR A 1 82 ? 9.259 -23.903 -27.291 1.00 88.38 82 THR A CA 1
ATOM 668 C C . THR A 1 82 ? 8.878 -22.473 -27.671 1.00 88.38 82 THR A C 1
ATOM 670 O O . THR A 1 82 ? 9.377 -21.511 -27.080 1.00 88.38 82 THR A O 1
ATOM 673 N N . ASP A 1 83 ? 7.994 -22.351 -28.654 1.00 88.12 83 ASP A N 1
ATOM 674 C CA . ASP A 1 83 ? 7.340 -21.130 -29.132 1.00 88.12 83 ASP A CA 1
ATOM 675 C C . ASP A 1 83 ? 5.821 -21.154 -28.872 1.00 88.12 83 ASP A C 1
ATOM 677 O O . ASP A 1 83 ? 5.100 -20.244 -29.272 1.00 88.12 83 ASP A O 1
ATOM 681 N N . GLU A 1 84 ? 5.319 -22.141 -28.120 1.00 85.62 84 GLU A N 1
ATOM 682 C CA . GLU A 1 84 ? 3.885 -22.322 -27.841 1.00 85.62 84 GLU A CA 1
ATOM 683 C C . GLU A 1 84 ? 3.225 -21.072 -27.223 1.00 85.62 84 GLU A C 1
ATOM 685 O O . GLU A 1 84 ? 2.033 -20.818 -27.425 1.00 85.62 84 GLU A O 1
ATOM 690 N N . HIS A 1 85 ? 4.003 -20.241 -26.518 1.00 80.25 85 HIS A N 1
ATOM 691 C CA . HIS A 1 85 ? 3.536 -18.980 -25.936 1.00 80.25 85 HIS A CA 1
ATOM 692 C C . HIS A 1 85 ? 3.029 -17.978 -26.989 1.00 80.25 85 HIS A C 1
ATOM 694 O O . HIS A 1 85 ? 2.137 -17.188 -26.680 1.00 80.25 85 HIS A O 1
ATOM 700 N N . GLU A 1 86 ? 3.516 -18.047 -28.233 1.00 80.50 86 GLU A N 1
ATOM 701 C CA . GLU A 1 86 ? 3.026 -17.210 -29.337 1.00 80.50 86 GLU A CA 1
ATOM 702 C C . GLU A 1 86 ? 1.534 -17.432 -29.616 1.00 80.50 86 GLU A C 1
ATOM 704 O O . GLU A 1 86 ? 0.847 -16.529 -30.086 1.00 80.50 86 GLU A O 1
ATOM 709 N N . THR A 1 87 ? 1.008 -18.613 -29.282 1.00 82.12 87 THR A N 1
ATOM 710 C CA . THR A 1 87 ? -0.409 -18.953 -29.476 1.00 82.12 87 THR A CA 1
ATOM 711 C C . THR A 1 87 ? -1.250 -18.790 -28.212 1.00 82.12 87 THR A C 1
ATOM 713 O O . THR A 1 87 ? -2.442 -18.508 -28.307 1.00 82.12 87 THR A O 1
ATOM 716 N N . PHE A 1 88 ? -0.646 -18.943 -27.029 1.00 81.38 88 PHE A N 1
ATOM 717 C CA . PHE A 1 88 ? -1.370 -18.918 -25.758 1.00 81.38 88 PHE A CA 1
ATOM 718 C C . PHE A 1 88 ? -1.726 -17.496 -25.304 1.00 81.38 88 PHE A C 1
ATOM 720 O O . PHE A 1 88 ? -2.879 -17.232 -24.971 1.00 81.38 88 PHE A O 1
ATOM 727 N N . LEU A 1 89 ? -0.746 -16.584 -25.286 1.00 79.88 89 LEU A N 1
ATOM 728 C CA . LEU A 1 89 ? -0.907 -15.194 -24.836 1.00 79.88 89 LEU A CA 1
ATOM 729 C C . LEU A 1 89 ? 0.036 -14.262 -25.619 1.00 79.88 89 LEU A C 1
ATOM 731 O O . LEU A 1 89 ? 0.969 -13.693 -25.043 1.00 79.88 89 LEU A O 1
ATOM 735 N N . PRO A 1 90 ? -0.168 -14.104 -26.940 1.00 84.12 90 PRO A N 1
ATOM 736 C CA . PRO A 1 90 ? 0.679 -13.227 -27.730 1.00 84.12 90 PRO A CA 1
ATOM 737 C C . PRO A 1 90 ? 0.576 -11.779 -27.233 1.00 84.12 90 PRO A C 1
ATOM 739 O O . PRO A 1 90 ? -0.529 -11.290 -26.983 1.00 84.12 90 PRO A O 1
ATOM 742 N N . PRO A 1 91 ? 1.704 -11.056 -27.129 1.00 86.31 91 PRO A N 1
ATOM 743 C CA . PRO A 1 91 ? 1.668 -9.636 -26.838 1.00 86.31 91 PRO A CA 1
ATOM 744 C C . PRO A 1 91 ? 1.028 -8.886 -28.010 1.00 86.31 91 PRO A C 1
ATOM 746 O O . PRO A 1 91 ? 1.487 -8.949 -29.151 1.00 86.31 91 PRO A O 1
ATOM 749 N N . MET A 1 92 ? -0.034 -8.153 -27.712 1.00 83.38 92 MET A N 1
ATOM 750 C CA . MET A 1 92 ? -0.819 -7.383 -28.668 1.00 83.38 92 MET A CA 1
ATOM 751 C C . MET A 1 92 ? -0.299 -5.944 -28.781 1.00 83.38 92 MET A C 1
ATOM 753 O O . MET A 1 92 ? 0.485 -5.475 -27.957 1.00 83.38 92 MET A O 1
ATOM 757 N N . PHE A 1 93 ? -0.729 -5.232 -29.826 1.00 83.75 93 PHE A N 1
ATOM 758 C CA . PHE A 1 93 ? -0.420 -3.809 -30.063 1.00 83.75 93 PHE A CA 1
ATOM 759 C C . PHE A 1 93 ? 1.071 -3.463 -30.227 1.00 83.75 93 PHE A C 1
ATOM 761 O O . PHE A 1 93 ? 1.457 -2.294 -30.180 1.00 83.75 93 PHE A O 1
ATOM 768 N N . LEU A 1 94 ? 1.920 -4.463 -30.469 1.00 86.25 94 LEU A N 1
ATOM 769 C CA . LEU A 1 94 ? 3.312 -4.247 -30.838 1.00 86.25 94 LEU A CA 1
ATOM 770 C C . LEU A 1 94 ? 3.434 -3.891 -32.320 1.00 86.25 94 LEU A C 1
ATOM 772 O O . LEU A 1 94 ? 2.761 -4.459 -33.179 1.00 86.25 94 LEU A O 1
ATOM 776 N N . ALA A 1 95 ? 4.337 -2.960 -32.622 1.00 85.50 95 ALA A N 1
ATOM 777 C CA . ALA A 1 95 ? 4.635 -2.598 -33.999 1.00 85.50 95 ALA A CA 1
ATOM 778 C C . ALA A 1 95 ? 5.238 -3.795 -34.770 1.00 85.50 95 ALA A C 1
ATOM 780 O O . ALA A 1 95 ? 6.000 -4.580 -34.184 1.00 85.50 95 ALA A O 1
ATOM 781 N N . PRO A 1 96 ? 4.964 -3.914 -36.084 1.00 84.50 96 PRO A N 1
ATOM 782 C CA . PRO A 1 96 ? 5.574 -4.941 -36.922 1.00 84.50 96 PRO A CA 1
ATOM 783 C C . PRO A 1 96 ? 7.106 -4.944 -36.795 1.00 84.50 96 PRO A C 1
ATOM 785 O O . PRO A 1 96 ? 7.739 -3.889 -36.793 1.00 84.50 96 PRO A O 1
ATOM 788 N N . GLY A 1 97 ? 7.703 -6.132 -36.674 1.00 85.50 97 GLY A N 1
ATOM 789 C CA . GLY A 1 97 ? 9.157 -6.312 -36.561 1.00 85.50 97 GLY A CA 1
ATOM 790 C C . GLY A 1 97 ? 9.746 -6.170 -35.150 1.00 85.50 97 GLY A C 1
ATOM 791 O O . GLY A 1 97 ? 10.949 -6.366 -34.977 1.00 85.50 97 GLY A O 1
ATOM 792 N N . ILE A 1 98 ? 8.946 -5.857 -34.121 1.00 87.00 98 ILE A N 1
ATOM 793 C CA . ILE A 1 98 ? 9.422 -5.857 -32.723 1.00 87.00 98 ILE A CA 1
ATOM 794 C C . ILE A 1 98 ? 9.437 -7.262 -32.115 1.00 87.00 98 ILE A C 1
ATOM 796 O O . ILE A 1 98 ? 10.390 -7.621 -31.422 1.00 87.00 98 ILE A O 1
ATOM 800 N N . VAL A 1 99 ? 8.404 -8.060 -32.383 1.00 83.75 99 VAL A N 1
ATOM 801 C CA . VAL A 1 99 ? 8.346 -9.458 -31.939 1.00 83.75 99 VAL A CA 1
ATOM 802 C C . VAL A 1 99 ? 9.460 -10.238 -32.642 1.00 83.75 99 VAL A C 1
ATOM 804 O O . VAL A 1 99 ? 9.629 -10.124 -33.854 1.00 83.75 99 VAL A O 1
ATOM 807 N N . GLY A 1 100 ? 10.273 -10.961 -31.871 1.00 81.50 100 GLY A N 1
ATOM 808 C CA . GLY A 1 100 ? 11.414 -11.730 -32.378 1.00 81.50 100 GLY A CA 1
ATOM 809 C C . GLY A 1 100 ? 12.709 -10.935 -32.606 1.00 81.50 100 GLY A C 1
ATOM 810 O O . GLY A 1 100 ? 13.774 -11.543 -32.650 1.00 81.50 100 GLY A O 1
ATOM 811 N N . SER A 1 101 ? 12.678 -9.595 -32.682 1.00 88.56 101 SER A N 1
ATOM 812 C CA . SER A 1 101 ? 13.912 -8.789 -32.797 1.00 88.56 101 SER A CA 1
ATOM 813 C C . SER A 1 101 ? 14.561 -8.468 -31.450 1.00 88.56 101 SER A C 1
ATOM 815 O O . SER A 1 101 ? 15.755 -8.174 -31.389 1.00 88.56 101 SER A O 1
ATOM 817 N N . ARG A 1 102 ? 13.789 -8.521 -30.358 1.00 87.94 102 ARG A N 1
ATOM 818 C CA . ARG A 1 102 ? 14.271 -8.313 -28.987 1.00 87.94 102 ARG A CA 1
ATOM 819 C C . ARG A 1 102 ? 13.352 -8.971 -27.954 1.00 87.94 102 ARG A C 1
ATOM 821 O O . ARG A 1 102 ? 12.161 -9.125 -28.222 1.00 87.94 102 ARG A O 1
ATOM 828 N N . PRO A 1 103 ? 13.867 -9.290 -26.754 1.00 87.25 103 PRO A N 1
ATOM 829 C CA . PRO A 1 103 ? 13.031 -9.716 -25.640 1.00 87.25 103 PRO A CA 1
ATOM 830 C C . PRO A 1 103 ? 12.011 -8.636 -25.264 1.00 87.25 103 PRO A C 1
ATOM 832 O O . PRO A 1 103 ? 12.358 -7.461 -25.108 1.00 87.25 103 PRO A O 1
ATOM 835 N N . ILE A 1 104 ? 10.755 -9.044 -25.097 1.00 88.56 104 ILE A N 1
ATOM 836 C CA . ILE A 1 104 ? 9.668 -8.177 -24.640 1.00 88.56 104 ILE A CA 1
ATOM 837 C C . ILE A 1 104 ? 9.562 -8.328 -23.117 1.00 88.56 104 ILE A C 1
ATOM 839 O O . ILE A 1 104 ? 9.469 -9.454 -22.628 1.00 88.56 104 ILE A O 1
ATOM 843 N N . PRO A 1 105 ? 9.605 -7.235 -22.338 1.00 87.38 105 PRO A N 1
ATOM 844 C CA . PRO A 1 105 ? 9.575 -7.328 -20.884 1.00 87.38 105 PRO A CA 1
ATOM 845 C C . PRO A 1 105 ? 8.171 -7.698 -20.382 1.00 87.38 105 PRO A C 1
ATOM 847 O O . PRO A 1 105 ? 7.199 -7.011 -20.680 1.00 87.38 105 PRO A O 1
ATOM 850 N N . THR A 1 106 ? 8.076 -8.750 -19.569 1.00 83.62 106 THR A N 1
ATOM 851 C CA . THR A 1 106 ? 6.802 -9.326 -19.091 1.00 83.62 106 THR A CA 1
ATOM 852 C C . THR A 1 106 ? 6.306 -8.749 -17.764 1.00 83.62 106 THR A C 1
ATOM 854 O O . THR A 1 106 ? 5.128 -8.852 -17.448 1.00 83.62 106 THR A O 1
ATOM 857 N N . ASN A 1 107 ? 7.183 -8.121 -16.976 1.00 86.75 107 ASN A N 1
ATOM 858 C CA . ASN A 1 107 ? 6.872 -7.605 -15.634 1.00 86.75 107 ASN A CA 1
ATOM 859 C C . ASN A 1 107 ? 7.099 -6.091 -15.527 1.00 86.75 107 ASN A C 1
ATOM 861 O O . ASN A 1 107 ? 7.444 -5.578 -14.464 1.00 86.75 107 ASN A O 1
ATOM 865 N N . ASN A 1 108 ? 6.960 -5.374 -16.644 1.00 90.56 108 ASN A N 1
ATOM 866 C CA . ASN A 1 108 ? 7.100 -3.923 -16.654 1.00 90.56 108 ASN A CA 1
ATOM 867 C C . ASN A 1 108 ? 5.771 -3.239 -16.312 1.00 90.56 108 ASN A C 1
ATOM 869 O O . ASN A 1 108 ? 4.698 -3.771 -16.590 1.00 90.56 108 ASN A O 1
ATOM 873 N N . TRP A 1 109 ? 5.841 -2.028 -15.760 1.00 88.06 109 TRP A N 1
ATOM 874 C CA . TRP A 1 109 ? 4.674 -1.279 -15.269 1.00 88.06 109 TRP A CA 1
ATOM 875 C C . TRP A 1 109 ? 3.631 -0.957 -16.357 1.00 88.06 109 TRP A C 1
ATOM 877 O O . TRP A 1 109 ? 2.474 -0.680 -16.049 1.00 88.06 109 TRP A O 1
ATOM 887 N N . TRP A 1 110 ? 4.031 -1.016 -17.629 1.00 90.81 110 TRP A N 1
ATOM 888 C CA . TRP A 1 110 ? 3.184 -0.784 -18.798 1.00 90.81 110 TRP A CA 1
ATOM 889 C C . TRP A 1 110 ? 2.701 -2.071 -19.486 1.00 90.81 110 TRP A C 1
ATOM 891 O O . TRP A 1 110 ? 2.096 -1.989 -20.550 1.00 90.81 110 TRP A O 1
ATOM 901 N N . GLY A 1 111 ? 2.925 -3.256 -18.903 1.00 89.19 111 GLY A N 1
ATOM 902 C CA . GLY A 1 111 ? 2.564 -4.546 -19.516 1.00 89.19 111 GLY A CA 1
ATOM 903 C C . GLY A 1 111 ? 1.092 -4.656 -19.938 1.00 89.19 111 GLY A C 1
ATOM 904 O O . GLY A 1 111 ? 0.791 -5.263 -20.962 1.00 89.19 111 GLY A O 1
ATOM 905 N N . ASN A 1 112 ? 0.182 -3.973 -19.234 1.00 88.12 112 ASN A N 1
ATOM 906 C CA . ASN A 1 112 ? -1.240 -3.907 -19.591 1.00 88.12 112 ASN A CA 1
ATOM 907 C C . ASN A 1 112 ? -1.490 -3.365 -21.012 1.00 88.12 112 ASN A C 1
ATOM 909 O O . ASN A 1 112 ? -2.481 -3.740 -21.630 1.00 88.12 112 ASN A O 1
ATOM 913 N N . MET A 1 113 ? -0.589 -2.536 -21.558 1.00 87.44 113 MET A N 1
ATOM 914 C CA . MET A 1 113 ? -0.705 -1.998 -22.921 1.00 87.44 113 MET A CA 1
ATOM 915 C C . MET A 1 113 ? -0.544 -3.056 -24.011 1.00 87.44 113 MET A C 1
ATOM 917 O O . MET A 1 113 ? -0.996 -2.827 -25.125 1.00 87.44 113 MET A O 1
ATOM 921 N N . ILE A 1 114 ? 0.101 -4.184 -23.703 1.00 87.75 114 ILE A N 1
ATOM 922 C CA . ILE A 1 114 ? 0.370 -5.266 -24.658 1.00 87.75 114 ILE A CA 1
ATOM 923 C C . ILE A 1 114 ? -0.316 -6.581 -24.273 1.00 87.75 114 ILE A C 1
ATOM 925 O O . ILE A 1 114 ? -0.207 -7.561 -24.997 1.00 87.75 114 ILE A O 1
ATOM 929 N N . ALA A 1 115 ? -1.017 -6.621 -23.140 1.00 82.00 115 ALA A N 1
ATOM 930 C CA . ALA A 1 115 ? -1.678 -7.823 -22.628 1.00 82.00 115 ALA A CA 1
ATOM 931 C C . ALA A 1 115 ? -3.180 -7.895 -22.965 1.00 82.00 115 ALA A C 1
ATOM 933 O O . ALA A 1 115 ? -3.844 -8.862 -22.595 1.00 82.00 115 ALA A O 1
ATOM 934 N N . ALA A 1 116 ? -3.741 -6.870 -23.617 1.00 70.31 116 ALA A N 1
ATOM 935 C CA . ALA A 1 116 ? -5.169 -6.827 -23.926 1.00 70.31 116 ALA A CA 1
ATOM 936 C C . ALA A 1 116 ? -5.542 -7.780 -25.073 1.00 70.31 116 ALA A C 1
ATOM 938 O O . ALA A 1 116 ? -4.795 -7.939 -26.036 1.00 70.31 116 ALA A O 1
ATOM 939 N N . THR A 1 117 ? -6.713 -8.407 -24.961 1.00 65.38 117 THR A N 1
ATOM 940 C CA . THR A 1 117 ? -7.268 -9.349 -25.943 1.00 65.38 117 THR A CA 1
ATOM 941 C C . THR A 1 117 ? -8.225 -8.639 -26.905 1.00 65.38 117 THR A C 1
ATOM 943 O O . THR A 1 117 ? -8.603 -7.492 -26.684 1.00 65.38 117 THR A O 1
ATOM 946 N N . GLN A 1 118 ? -8.627 -9.314 -27.988 1.00 61.06 118 GLN A N 1
ATOM 947 C CA . GLN A 1 118 ? -9.399 -8.722 -29.096 1.00 61.06 118 GLN A CA 1
ATOM 948 C C . GLN A 1 118 ? -10.758 -8.109 -28.694 1.00 61.06 118 GLN A C 1
ATOM 950 O O . GLN A 1 118 ? -11.314 -7.327 -29.457 1.00 61.06 118 GLN A O 1
ATOM 955 N N . GLU A 1 119 ? -11.269 -8.421 -27.501 1.00 60.94 119 GLU A N 1
ATOM 956 C CA . GLU A 1 119 ? -12.570 -7.958 -26.996 1.00 60.94 119 GLU A CA 1
ATOM 957 C C . GLU A 1 119 ? -12.459 -7.135 -25.699 1.00 60.94 119 GLU A C 1
ATOM 959 O O . GLU A 1 119 ? -13.463 -6.636 -25.194 1.00 60.94 119 GLU A O 1
ATOM 964 N N . ALA A 1 120 ? -11.253 -6.990 -25.139 1.00 60.69 120 ALA A N 1
ATOM 965 C CA . ALA A 1 120 ? -11.048 -6.380 -23.832 1.00 60.69 120 ALA A CA 1
ATOM 966 C C . ALA A 1 120 ? -10.454 -4.974 -23.960 1.00 60.69 120 ALA A C 1
ATOM 968 O O . ALA A 1 120 ? -9.417 -4.764 -24.589 1.00 60.69 120 ALA A O 1
ATOM 969 N N . GLU A 1 121 ? -11.093 -4.006 -23.302 1.00 74.88 121 GLU A N 1
ATOM 970 C CA . GLU A 1 121 ? -10.516 -2.685 -23.063 1.00 74.88 121 GLU A CA 1
ATOM 971 C C . GLU A 1 121 ? -9.100 -2.810 -22.488 1.00 74.88 121 GLU A C 1
ATOM 973 O O . GLU A 1 121 ? -8.851 -3.586 -21.555 1.00 74.88 121 GLU A O 1
ATOM 978 N N . VAL A 1 122 ? -8.169 -2.013 -23.025 1.00 84.19 122 VAL A N 1
ATOM 979 C CA . VAL A 1 122 ? -6.816 -1.917 -22.473 1.00 84.19 122 VAL A CA 1
ATOM 980 C C . VAL A 1 122 ? -6.933 -1.445 -21.031 1.00 84.19 122 VAL A C 1
ATOM 982 O O . VAL A 1 122 ? -7.516 -0.394 -20.765 1.00 84.19 122 VAL A O 1
ATOM 985 N N . GLN A 1 123 ? -6.394 -2.225 -20.095 1.00 87.19 123 GLN A N 1
ATOM 986 C CA . GLN A 1 123 ? -6.416 -1.858 -18.683 1.00 87.19 123 GLN A CA 1
ATOM 987 C C . GLN A 1 123 ? -5.500 -0.649 -18.433 1.00 87.19 123 GLN A C 1
ATOM 989 O O . GLN A 1 123 ? -4.460 -0.526 -19.090 1.00 87.19 123 GLN A O 1
ATOM 994 N N . PRO A 1 124 ? -5.838 0.236 -17.477 1.00 88.38 124 PRO A N 1
ATOM 995 C CA . PRO A 1 124 ? -4.992 1.372 -17.146 1.00 88.38 124 PRO A CA 1
ATOM 996 C C . PRO A 1 124 ? -3.562 0.967 -16.769 1.00 88.38 124 PRO A C 1
ATOM 998 O O . PRO A 1 124 ? -3.311 -0.109 -16.221 1.00 88.38 124 PRO A O 1
ATOM 1001 N N . ILE A 1 125 ? -2.625 1.871 -17.032 1.00 90.88 125 ILE A N 1
ATOM 1002 C CA . ILE A 1 125 ? -1.230 1.815 -16.583 1.00 90.88 125 ILE A CA 1
ATOM 1003 C C . ILE A 1 125 ? -0.920 3.021 -15.701 1.00 90.88 125 ILE A C 1
ATOM 1005 O O . ILE A 1 125 ? -1.514 4.087 -15.861 1.00 90.88 125 ILE A O 1
ATOM 1009 N N . TRP A 1 126 ? 0.040 2.873 -14.791 1.00 89.31 126 TRP A N 1
ATOM 1010 C CA . TRP A 1 126 ? 0.412 3.914 -13.832 1.00 89.31 126 TRP A CA 1
ATOM 1011 C C . TRP A 1 126 ? 1.808 4.441 -14.137 1.00 89.31 126 TRP A C 1
ATOM 1013 O O . TRP A 1 126 ? 2.807 3.841 -13.752 1.00 89.31 126 TRP A O 1
ATOM 1023 N N . ALA A 1 127 ? 1.859 5.579 -14.831 1.00 87.81 127 ALA A N 1
ATOM 1024 C CA . ALA A 1 127 ? 3.108 6.251 -15.184 1.00 87.81 127 ALA A CA 1
ATOM 1025 C C . ALA A 1 127 ? 3.623 7.182 -14.076 1.00 87.81 127 ALA A C 1
ATOM 1027 O O . ALA A 1 127 ? 4.747 7.651 -14.183 1.00 87.81 127 ALA A O 1
ATOM 1028 N N . ASN A 1 128 ? 2.812 7.428 -13.037 1.00 81.75 128 ASN A N 1
ATOM 1029 C CA . ASN A 1 128 ? 3.029 8.353 -11.919 1.00 81.75 128 ASN A CA 1
ATOM 1030 C C . ASN A 1 128 ? 3.454 9.783 -12.346 1.00 81.75 128 ASN A C 1
ATOM 1032 O O . ASN A 1 128 ? 4.525 9.992 -12.904 1.00 81.75 128 ASN A O 1
ATOM 1036 N N . PRO A 1 129 ? 2.651 10.820 -12.046 1.00 83.00 129 PRO A N 1
ATOM 1037 C CA . PRO A 1 129 ? 1.498 10.820 -11.142 1.00 83.00 129 PRO A CA 1
ATOM 1038 C C . PRO A 1 129 ? 0.177 10.374 -11.791 1.00 83.00 129 PRO A C 1
ATOM 1040 O O . PRO A 1 129 ? -0.855 10.338 -11.127 1.00 83.00 129 PRO A O 1
ATOM 1043 N N . TYR A 1 130 ? 0.195 10.062 -13.084 1.00 87.25 130 TYR A N 1
ATOM 1044 C CA . TYR A 1 130 ? -1.007 9.802 -13.865 1.00 87.25 130 TYR A CA 1
ATOM 1045 C C . TYR A 1 130 ? -1.288 8.312 -14.034 1.00 87.25 130 TYR A C 1
ATOM 1047 O O . TYR A 1 130 ? -0.359 7.507 -14.173 1.00 87.25 130 TYR A O 1
ATOM 1055 N N . SER A 1 131 ? -2.573 7.973 -14.110 1.00 89.19 131 SER A N 1
ATOM 1056 C CA . SER A 1 131 ? -3.014 6.773 -14.807 1.00 89.19 131 SER A CA 1
ATOM 1057 C C . SER A 1 131 ? -3.358 7.110 -16.259 1.00 89.19 131 SER A C 1
ATOM 1059 O O . SER A 1 131 ? -3.919 8.167 -16.562 1.00 89.19 131 SER A O 1
ATOM 1061 N N . LEU A 1 132 ? -2.969 6.214 -17.163 1.00 89.25 132 LEU A N 1
ATOM 1062 C CA . LEU A 1 132 ? -3.175 6.340 -18.602 1.00 89.25 132 LEU A CA 1
ATOM 1063 C C . LEU A 1 132 ? -3.952 5.129 -19.109 1.00 89.25 132 LEU A C 1
ATOM 1065 O O . LEU A 1 132 ? -3.669 4.003 -18.699 1.00 89.25 132 LEU A O 1
ATOM 1069 N N . GLN A 1 133 ? -4.895 5.347 -20.019 1.00 88.88 133 GLN A N 1
ATOM 1070 C CA . GLN A 1 133 ? -5.652 4.265 -20.644 1.00 88.88 133 GLN A CA 1
ATOM 1071 C C . GLN A 1 133 ? -5.919 4.577 -22.124 1.00 88.88 133 GLN A C 1
ATOM 1073 O O . GLN A 1 133 ? -6.574 5.579 -22.422 1.00 88.88 133 GLN A O 1
ATOM 1078 N N . PRO A 1 134 ? -5.414 3.767 -23.069 1.00 86.00 134 PRO A N 1
ATOM 1079 C CA . PRO A 1 134 ? -5.781 3.878 -24.479 1.00 86.00 134 PRO A CA 1
ATOM 1080 C C . PRO A 1 134 ? -7.254 3.512 -24.700 1.00 86.00 134 PRO A C 1
ATOM 1082 O O . PRO A 1 134 ? -7.708 2.474 -24.224 1.00 86.00 134 PRO A O 1
ATOM 1085 N N . MET A 1 135 ? -7.987 4.325 -25.462 1.00 77.12 135 MET A N 1
ATOM 1086 C CA . MET A 1 135 ? -9.339 3.995 -25.922 1.00 77.12 135 MET A CA 1
ATOM 1087 C C . MET A 1 135 ? -9.303 3.597 -27.397 1.00 77.12 135 MET A C 1
ATOM 1089 O O . MET A 1 135 ? -9.027 4.429 -28.264 1.00 77.12 135 MET A O 1
ATOM 1093 N N . LEU A 1 136 ? -9.561 2.314 -27.664 1.00 76.75 136 LEU A N 1
ATOM 1094 C CA . LEU A 1 136 ? -9.418 1.696 -28.991 1.00 76.75 136 LEU A CA 1
ATOM 1095 C C . LEU A 1 136 ? -10.751 1.212 -29.595 1.00 76.75 136 LEU A C 1
ATOM 1097 O O . LEU A 1 136 ? -10.794 0.898 -30.779 1.00 76.75 136 LEU A O 1
ATOM 1101 N N . ILE A 1 137 ? -11.824 1.131 -28.798 1.00 69.12 137 ILE A N 1
ATOM 1102 C CA . ILE A 1 137 ? -13.057 0.401 -29.162 1.00 69.12 137 ILE A CA 1
ATOM 1103 C C . ILE A 1 137 ? -14.061 1.275 -29.933 1.00 69.12 137 ILE A C 1
ATOM 1105 O O . ILE A 1 137 ? -14.839 0.759 -30.732 1.00 69.12 137 ILE A O 1
ATOM 1109 N N . SER A 1 138 ? -14.038 2.597 -29.748 1.00 68.94 138 SER A N 1
ATOM 1110 C CA . SER A 1 138 ? -14.948 3.517 -30.440 1.00 68.94 138 SER A CA 1
ATOM 1111 C C . SER A 1 138 ? -14.301 4.871 -30.693 1.00 68.94 138 SER A C 1
ATOM 1113 O O . SER A 1 138 ? -13.598 5.395 -29.829 1.00 68.94 138 SER A O 1
ATOM 1115 N N . GLU A 1 139 ? -14.584 5.459 -31.852 1.00 69.06 139 GLU A N 1
ATOM 1116 C CA . GLU A 1 139 ? -14.152 6.818 -32.165 1.00 69.06 139 GLU A CA 1
ATOM 1117 C C . GLU A 1 139 ? -14.854 7.855 -31.263 1.00 69.06 139 GLU A C 1
ATOM 1119 O O . GLU A 1 139 ? -16.053 7.721 -30.997 1.00 69.06 139 GLU A O 1
ATOM 1124 N N . PRO A 1 140 ? -14.140 8.903 -30.805 1.00 67.25 140 PRO A N 1
ATOM 1125 C CA . PRO A 1 140 ? -12.760 9.243 -31.157 1.00 67.25 140 PRO A CA 1
ATOM 1126 C C . PRO A 1 140 ? -11.715 8.407 -30.398 1.00 67.25 140 PRO A C 1
ATOM 1128 O O . PRO A 1 140 ? -11.757 8.289 -29.174 1.00 67.25 140 PRO A O 1
ATOM 1131 N N . TYR A 1 141 ? -10.731 7.880 -31.135 1.00 78.94 141 TYR A N 1
ATOM 1132 C CA . TYR A 1 141 ? -9.567 7.219 -30.545 1.00 78.94 141 TYR A CA 1
ATOM 1133 C C . TYR A 1 141 ? -8.740 8.217 -29.734 1.00 78.94 141 TYR A C 1
ATOM 1135 O O . TYR A 1 141 ? -8.571 9.373 -30.131 1.00 78.94 141 TYR A O 1
ATOM 1143 N N . GLY A 1 142 ? -8.181 7.773 -28.611 1.00 80.75 142 GLY A N 1
ATOM 1144 C CA . GLY A 1 142 ? -7.413 8.670 -27.758 1.00 80.75 142 GLY A CA 1
ATOM 1145 C C . GLY A 1 142 ? -6.721 7.991 -26.589 1.00 80.75 142 GLY A C 1
ATOM 1146 O O . GLY A 1 142 ? -6.778 6.774 -26.411 1.00 80.75 142 GLY A O 1
ATOM 1147 N N . LEU A 1 143 ? -6.055 8.817 -25.786 1.00 84.06 143 LEU A N 1
ATOM 1148 C CA . LEU A 1 143 ? -5.431 8.424 -24.531 1.00 84.06 143 LEU A CA 1
ATOM 1149 C C . LEU A 1 143 ? -6.142 9.146 -23.389 1.00 84.06 143 LEU A C 1
ATOM 1151 O O . LEU A 1 143 ? -6.051 10.368 -23.268 1.00 84.06 143 LEU A O 1
ATOM 1155 N N . THR A 1 144 ? -6.834 8.389 -22.546 1.00 85.19 144 THR A N 1
ATOM 1156 C CA . THR A 1 144 ? -7.440 8.924 -21.331 1.00 85.19 144 THR A CA 1
ATOM 1157 C C . THR A 1 144 ? -6.346 9.163 -20.302 1.00 85.19 144 THR A C 1
ATOM 1159 O O . THR A 1 144 ? -5.592 8.254 -19.953 1.00 85.19 144 THR A O 1
ATOM 1162 N N . LEU A 1 145 ? -6.275 10.401 -19.819 1.00 88.00 145 LEU A N 1
ATOM 1163 C CA . LEU A 1 145 ? -5.405 10.831 -18.735 1.00 88.00 145 LEU A CA 1
ATOM 1164 C C . LEU A 1 145 ? -6.259 11.013 -17.484 1.00 88.00 145 LEU A C 1
ATOM 1166 O O . LEU A 1 145 ? -7.183 11.825 -17.481 1.00 88.00 145 LEU A O 1
ATOM 1170 N N . SER A 1 146 ? -5.930 10.302 -16.413 1.00 82.38 146 SER A N 1
ATOM 1171 C CA . SER A 1 146 ? -6.505 10.567 -15.101 1.00 82.38 146 SER A CA 1
ATOM 1172 C C . SER A 1 146 ? -5.397 10.889 -14.112 1.00 82.38 146 SER A C 1
ATOM 1174 O O . SER A 1 146 ? -4.392 10.187 -13.993 1.00 82.38 146 SER A O 1
ATOM 1176 N N . TYR A 1 147 ? -5.576 12.000 -13.410 1.00 81.00 147 TYR A N 1
ATOM 1177 C CA . TYR A 1 147 ? -4.817 12.313 -12.217 1.00 81.00 147 TYR A CA 1
ATOM 1178 C C . TYR A 1 147 ? -5.761 12.104 -11.038 1.00 81.00 147 TYR A C 1
ATOM 1180 O O . TYR A 1 147 ? -6.676 12.916 -10.862 1.00 81.00 147 TYR A O 1
ATOM 1188 N N . PRO A 1 148 ? -5.599 11.037 -10.238 1.00 63.97 148 PRO A N 1
ATOM 1189 C CA . PRO A 1 148 ? -6.330 10.931 -8.991 1.00 63.97 148 PRO A CA 1
ATOM 1190 C C . PRO A 1 148 ? -5.807 12.025 -8.054 1.00 63.97 148 PRO A C 1
ATOM 1192 O O . PRO A 1 148 ? -4.842 11.831 -7.317 1.00 63.97 148 PRO A O 1
ATOM 1195 N N . TYR A 1 149 ? -6.428 13.205 -8.110 1.00 57.84 149 TYR A N 1
ATOM 1196 C CA . TYR A 1 149 ? -6.178 14.261 -7.142 1.00 57.84 149 TYR A CA 1
ATOM 1197 C C . TYR A 1 149 ? -6.519 13.700 -5.758 1.00 57.84 149 TYR A C 1
ATOM 1199 O O . TYR A 1 149 ? -7.622 13.168 -5.578 1.00 57.84 149 TYR A O 1
ATOM 1207 N N . PRO A 1 150 ? -5.629 13.797 -4.763 1.00 58.72 150 PRO A N 1
ATOM 1208 C CA . PRO A 1 150 ? -5.964 13.381 -3.416 1.00 58.72 150 PRO A CA 1
ATOM 1209 C C . PRO A 1 150 ? -6.973 14.367 -2.814 1.00 58.72 150 PRO A C 1
ATOM 1211 O O . PRO A 1 150 ? -6.619 15.329 -2.148 1.00 58.72 150 PRO A O 1
ATOM 1214 N N . THR A 1 151 ? -8.267 14.134 -3.038 1.00 49.62 151 THR A N 1
ATOM 1215 C CA . THR A 1 151 ? -9.377 14.902 -2.438 1.00 49.62 151 THR A CA 1
ATOM 1216 C C . THR A 1 151 ? -9.627 14.554 -0.967 1.00 49.62 151 THR A C 1
ATOM 1218 O O . THR A 1 151 ? -10.605 14.988 -0.366 1.00 49.62 151 THR A O 1
ATOM 1221 N N . ARG A 1 152 ? -8.723 13.800 -0.341 1.00 52.50 152 ARG A N 1
ATOM 1222 C CA . ARG A 1 152 ? -8.645 13.628 1.110 1.00 52.50 152 ARG A CA 1
ATOM 1223 C C . ARG A 1 152 ? -7.258 14.092 1.495 1.00 52.50 152 ARG A C 1
ATOM 1225 O O . ARG A 1 152 ? -6.311 13.587 0.904 1.00 52.50 152 ARG A O 1
ATOM 1232 N N . GLY A 1 153 ? -7.139 15.043 2.424 1.00 57.97 153 GLY A N 1
ATOM 1233 C CA . GLY A 1 153 ? -5.843 15.473 2.949 1.00 57.97 153 GLY A CA 1
ATOM 1234 C C . GLY A 1 153 ? -5.054 14.239 3.370 1.00 57.97 153 GLY A C 1
ATOM 1235 O O . GLY A 1 153 ? -5.370 13.626 4.389 1.00 57.97 153 GLY A O 1
ATOM 1236 N N . ILE A 1 154 ? -4.119 13.809 2.519 1.00 64.88 154 ILE A N 1
ATOM 1237 C CA . ILE A 1 154 ? -3.330 12.612 2.776 1.00 64.88 154 ILE A CA 1
ATOM 1238 C C . ILE A 1 154 ? -2.511 12.944 4.016 1.00 64.88 154 ILE A C 1
ATOM 1240 O O . ILE A 1 154 ? -1.794 13.950 4.000 1.00 64.88 154 ILE A O 1
ATOM 1244 N N . PRO A 1 155 ? -2.616 12.156 5.097 1.00 71.31 155 PRO A N 1
ATOM 1245 C CA . PRO A 1 155 ? -1.715 12.352 6.205 1.00 71.31 155 PRO A CA 1
ATOM 1246 C C . PRO A 1 155 ? -0.288 12.124 5.704 1.00 71.31 155 PRO A C 1
ATOM 1248 O O . PRO A 1 155 ? 0.004 11.102 5.082 1.00 71.31 155 PRO A O 1
ATOM 1251 N N . VAL A 1 156 ? 0.600 13.077 5.961 1.00 84.50 156 VAL A N 1
ATOM 1252 C CA . VAL A 1 156 ? 2.020 12.948 5.645 1.00 84.50 156 VAL A CA 1
ATOM 1253 C C . VAL A 1 156 ? 2.575 11.804 6.483 1.00 84.50 156 VAL A C 1
ATOM 1255 O O . VAL A 1 156 ? 2.526 11.861 7.713 1.00 84.50 156 VAL A O 1
ATOM 1258 N N . PHE A 1 157 ? 3.058 10.760 5.813 1.00 84.94 157 PHE A N 1
ATOM 1259 C CA . PHE A 1 157 ? 3.778 9.664 6.446 1.00 84.94 157 PHE A CA 1
ATOM 1260 C C . PHE A 1 157 ? 5.254 10.036 6.591 1.00 84.94 157 PHE A C 1
ATOM 1262 O O . PHE A 1 157 ? 5.900 10.416 5.617 1.00 84.94 157 PHE A O 1
ATOM 1269 N N . GLU A 1 158 ? 5.786 9.908 7.800 1.00 86.88 158 GLU A N 1
ATOM 1270 C CA . GLU A 1 158 ? 7.185 10.167 8.116 1.00 86.88 158 GLU A CA 1
ATOM 1271 C C . GLU A 1 158 ? 7.739 9.065 9.030 1.00 86.88 158 GLU A C 1
ATOM 1273 O O . GLU A 1 158 ? 7.095 8.639 9.991 1.00 86.88 158 GLU A O 1
ATOM 1278 N N . VAL A 1 159 ? 8.961 8.620 8.743 1.00 91.25 159 VAL A N 1
ATOM 1279 C CA . VAL A 1 159 ? 9.815 7.934 9.718 1.00 91.25 159 VAL A CA 1
ATOM 1280 C C . VAL A 1 159 ? 10.633 9.029 10.387 1.00 91.25 159 VA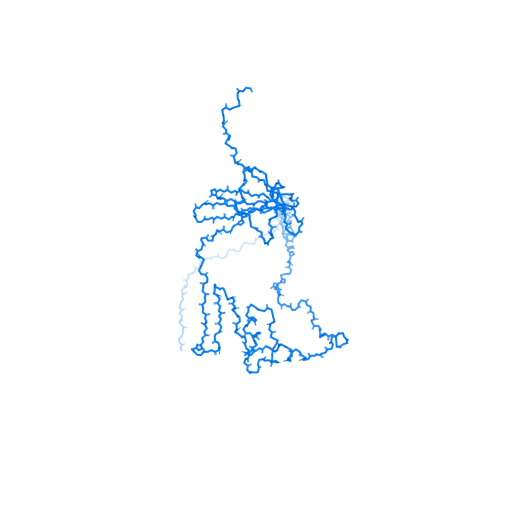L A C 1
ATOM 1282 O O . VAL A 1 159 ? 11.324 9.770 9.690 1.00 91.25 159 VAL A O 1
ATOM 1285 N N . PHE A 1 160 ? 10.519 9.181 11.705 1.00 89.38 160 PHE A N 1
ATOM 1286 C CA . PHE A 1 160 ? 11.149 10.308 12.406 1.00 89.38 160 PHE A CA 1
ATOM 1287 C C . PHE A 1 160 ? 12.240 9.898 13.396 1.00 89.38 160 PHE A C 1
ATOM 1289 O O . PHE A 1 160 ? 12.946 10.775 13.884 1.00 89.38 160 PHE A O 1
ATOM 1296 N N . ASP A 1 161 ? 12.374 8.603 13.690 1.00 92.06 161 ASP A N 1
ATOM 1297 C CA . ASP A 1 161 ? 13.427 8.058 14.551 1.00 92.06 161 ASP A CA 1
ATOM 1298 C C . ASP A 1 161 ? 13.566 6.540 14.326 1.00 92.06 161 ASP A C 1
ATOM 1300 O O . ASP A 1 161 ? 12.598 5.889 13.911 1.00 92.06 161 ASP A O 1
ATOM 1304 N N . TRP A 1 162 ? 14.749 5.977 14.570 1.00 94.56 162 TRP A N 1
ATOM 1305 C CA . TRP A 1 162 ? 15.019 4.539 14.438 1.00 94.56 162 TRP A CA 1
ATOM 1306 C C . TRP A 1 162 ? 16.290 4.111 15.185 1.00 94.56 162 TRP A C 1
ATOM 1308 O O . TRP A 1 162 ? 17.200 4.907 15.408 1.00 94.56 162 TRP A O 1
ATOM 1318 N N . ASP A 1 163 ? 16.362 2.823 15.517 1.00 91.25 163 ASP A N 1
ATOM 1319 C CA . ASP A 1 163 ? 17.560 2.135 16.010 1.00 91.25 163 ASP A CA 1
ATOM 1320 C C . ASP A 1 163 ? 17.689 0.745 15.345 1.00 91.25 163 ASP A C 1
ATOM 1322 O O . ASP A 1 163 ? 16.958 0.434 14.402 1.00 91.25 163 ASP A O 1
ATOM 1326 N N . ASP A 1 164 ? 18.624 -0.093 15.801 1.00 92.62 164 ASP A N 1
ATOM 1327 C CA . ASP A 1 164 ? 18.876 -1.425 15.224 1.00 92.62 164 ASP A CA 1
ATOM 1328 C C . ASP A 1 164 ? 17.662 -2.376 15.288 1.00 92.62 164 ASP A C 1
ATOM 1330 O O . ASP A 1 164 ? 17.587 -3.344 14.529 1.00 92.62 164 ASP A O 1
ATOM 1334 N N . LEU A 1 165 ? 16.718 -2.138 16.204 1.00 88.31 165 LEU A N 1
ATOM 1335 C CA . LEU A 1 165 ? 15.577 -3.012 16.485 1.00 88.31 165 LEU A CA 1
ATOM 1336 C C . LEU A 1 165 ? 14.222 -2.297 16.424 1.00 88.31 165 LEU A C 1
ATOM 1338 O O . LEU A 1 165 ? 13.194 -2.978 16.504 1.00 88.31 165 LEU A O 1
ATOM 1342 N N . SER A 1 166 ? 14.194 -0.969 16.293 1.00 87.88 166 SER A N 1
ATOM 1343 C CA . SER A 1 166 ? 12.976 -0.166 16.340 1.00 87.88 166 SER A CA 1
ATOM 1344 C C . SER A 1 166 ? 12.874 0.881 15.233 1.00 87.88 166 SER A C 1
ATOM 1346 O O . SER A 1 166 ? 13.859 1.436 14.751 1.00 87.88 166 SER A O 1
ATOM 1348 N N . VAL A 1 167 ? 11.634 1.183 14.848 1.00 87.81 167 VAL A N 1
ATOM 1349 C CA . VAL A 1 167 ? 11.295 2.313 13.983 1.00 87.81 167 VAL A CA 1
ATOM 1350 C C . VAL A 1 167 ? 10.127 3.088 14.580 1.00 87.81 167 VAL A C 1
ATOM 1352 O O . VAL A 1 167 ? 9.124 2.509 15.014 1.00 87.81 167 VAL A O 1
ATOM 1355 N N . GLN A 1 168 ? 10.247 4.413 14.594 1.00 91.25 168 GLN A N 1
ATOM 1356 C CA . GLN A 1 168 ? 9.174 5.315 14.988 1.00 91.25 168 GLN A CA 1
ATOM 1357 C C . GLN A 1 168 ? 8.600 6.001 13.752 1.00 91.25 168 GLN A C 1
ATOM 1359 O O . GLN A 1 168 ? 9.277 6.744 13.035 1.00 91.25 168 GLN A O 1
ATOM 1364 N N . VAL A 1 169 ? 7.317 5.744 13.515 1.00 90.56 169 VAL A N 1
ATOM 1365 C CA . VAL A 1 169 ? 6.574 6.258 12.366 1.00 90.56 169 VAL A CA 1
ATOM 1366 C C . VAL A 1 169 ? 5.493 7.220 12.817 1.00 90.56 169 VAL A C 1
ATOM 1368 O O . VAL A 1 169 ? 4.929 7.088 13.907 1.00 90.56 169 VAL A O 1
ATOM 1371 N N . ARG A 1 170 ? 5.167 8.187 11.965 1.00 91.06 170 ARG A N 1
ATOM 1372 C CA . ARG A 1 170 ? 4.092 9.136 12.211 1.00 91.06 170 ARG A CA 1
ATOM 1373 C C . ARG A 1 170 ? 3.317 9.448 10.944 1.00 91.06 170 ARG A C 1
ATOM 1375 O O . ARG A 1 170 ? 3.873 9.572 9.864 1.00 91.06 170 ARG A O 1
ATOM 1382 N N . PHE A 1 171 ? 2.014 9.598 11.119 1.00 88.19 171 PHE A N 1
ATOM 1383 C CA . PHE A 1 171 ? 1.075 10.092 10.128 1.00 88.19 171 PHE A CA 1
ATOM 1384 C C . PHE A 1 171 ? 0.550 11.433 10.640 1.00 88.19 171 PHE A C 1
ATOM 1386 O O . PHE A 1 171 ? -0.026 11.485 11.729 1.00 88.19 171 PHE A O 1
ATOM 1393 N N . LYS A 1 172 ? 0.769 12.519 9.896 1.00 87.31 172 LYS A N 1
ATOM 1394 C CA . LYS A 1 172 ? 0.334 13.877 10.256 1.00 87.31 172 LYS A CA 1
ATOM 1395 C C . LYS A 1 172 ? -0.715 14.383 9.280 1.00 87.31 172 LYS A C 1
ATOM 1397 O O . LYS A 1 172 ? -0.439 14.501 8.092 1.00 87.31 172 LYS A O 1
ATOM 1402 N N . SER A 1 173 ? -1.892 14.743 9.778 1.00 83.75 173 SER A N 1
ATOM 1403 C CA . SER A 1 173 ? -2.807 15.600 9.023 1.00 83.75 173 SER A CA 1
ATOM 1404 C C . SER A 1 173 ? -2.193 16.991 8.849 1.00 83.75 173 SER A C 1
ATOM 1406 O O . SER A 1 173 ? -1.393 17.435 9.676 1.00 83.75 173 SER A O 1
ATOM 1408 N N . HIS A 1 174 ? -2.631 17.707 7.817 1.00 76.50 174 HIS A N 1
ATOM 1409 C CA . HIS A 1 174 ? -2.288 19.112 7.605 1.00 76.50 174 HIS A CA 1
ATOM 1410 C C . HIS A 1 174 ? -2.666 19.996 8.812 1.00 76.50 174 HIS A C 1
ATOM 1412 O O . HIS A 1 174 ? -1.970 20.956 9.125 1.00 76.50 174 HIS A O 1
ATOM 1418 N N . ASP A 1 175 ? -3.714 19.618 9.549 1.00 80.06 175 ASP A N 1
ATOM 1419 C CA . ASP A 1 175 ? -4.219 20.352 10.721 1.00 80.06 175 ASP A CA 1
ATOM 1420 C C . ASP A 1 175 ? -3.439 20.061 12.019 1.00 80.06 175 ASP A C 1
ATOM 1422 O O . ASP A 1 175 ? -3.869 20.426 13.111 1.00 80.06 175 ASP A O 1
ATOM 1426 N N . GLY A 1 176 ? -2.306 19.354 11.934 1.00 81.12 176 GLY A N 1
ATOM 1427 C CA . GLY A 1 176 ? -1.467 19.011 13.088 1.00 81.12 176 GLY A CA 1
ATOM 1428 C C . GLY A 1 176 ? -1.947 17.806 13.906 1.00 81.12 176 GLY A C 1
ATOM 1429 O O . GLY A 1 176 ? -1.260 17.389 14.838 1.00 81.12 176 GLY A O 1
ATOM 1430 N N . ASN A 1 177 ? -3.084 17.205 13.544 1.00 88.38 177 ASN A N 1
ATOM 1431 C CA . ASN A 1 177 ? -3.542 15.938 14.116 1.00 88.38 177 ASN A CA 1
ATOM 1432 C C . ASN A 1 177 ? -2.579 14.813 13.723 1.00 88.38 177 ASN A C 1
ATOM 1434 O O . ASN A 1 177 ? -2.154 14.748 12.568 1.00 88.38 177 ASN A O 1
ATOM 1438 N N . SER A 1 178 ? -2.252 13.908 14.644 1.00 89.88 178 SER A N 1
ATOM 1439 C CA . SER A 1 178 ? -1.254 12.876 14.363 1.00 89.88 178 SER A CA 1
ATOM 1440 C C . SER A 1 178 ? -1.571 11.510 14.951 1.00 89.88 178 SER A C 1
ATOM 1442 O O . SER A 1 178 ? -2.264 11.364 15.960 1.00 89.88 178 SER A O 1
ATOM 1444 N N . PHE A 1 179 ? -1.019 10.501 14.295 1.00 88.12 179 PHE A N 1
ATOM 1445 C CA . PHE A 1 179 ? -0.916 9.131 14.767 1.00 88.12 179 PHE A CA 1
ATOM 1446 C C . PHE A 1 179 ? 0.567 8.749 14.747 1.00 88.12 179 PHE A C 1
ATOM 1448 O O . PHE A 1 179 ? 1.212 8.850 13.708 1.00 88.12 179 PHE A O 1
ATOM 1455 N N . GLU A 1 180 ? 1.113 8.367 15.896 1.00 93.25 180 GLU A N 1
ATOM 1456 C CA . GLU A 1 180 ? 2.511 7.962 16.091 1.00 93.25 180 GLU A CA 1
ATOM 1457 C C . GLU A 1 180 ? 2.543 6.496 16.523 1.00 93.25 180 GLU A C 1
ATOM 1459 O O . GLU A 1 180 ? 1.795 6.119 17.425 1.00 93.25 180 GLU A O 1
ATOM 1464 N N . ALA A 1 181 ? 3.406 5.676 15.930 1.00 91.19 181 ALA A N 1
ATOM 1465 C CA . ALA A 1 181 ? 3.580 4.281 16.325 1.00 91.19 181 ALA A CA 1
ATOM 1466 C C . ALA A 1 181 ? 5.063 3.924 16.437 1.00 91.19 181 ALA A C 1
ATOM 1468 O O . ALA A 1 181 ? 5.888 4.386 15.649 1.00 91.19 181 ALA A O 1
ATOM 1469 N N . THR A 1 182 ? 5.380 3.074 17.410 1.00 89.88 182 THR A N 1
ATOM 1470 C CA . THR A 1 182 ? 6.717 2.504 17.597 1.00 89.88 182 THR A CA 1
ATOM 1471 C C . THR A 1 182 ? 6.629 1.018 17.298 1.00 89.88 182 THR A C 1
ATOM 1473 O O . THR A 1 182 ? 5.883 0.296 17.962 1.00 89.88 182 THR A O 1
ATOM 1476 N N . LEU A 1 183 ? 7.363 0.571 16.285 1.00 88.62 183 LEU A N 1
ATOM 1477 C CA . LEU A 1 183 ? 7.409 -0.826 15.870 1.00 88.62 183 LEU A CA 1
ATOM 1478 C C . LEU A 1 183 ? 8.775 -1.380 16.255 1.00 88.62 183 LEU A C 1
ATOM 1480 O O . LEU A 1 183 ? 9.791 -0.820 15.852 1.00 88.62 183 LEU A O 1
ATOM 1484 N N . VAL A 1 184 ? 8.793 -2.448 17.051 1.00 92.06 184 VAL A N 1
ATOM 1485 C CA . VAL A 1 184 ? 10.027 -3.065 17.557 1.00 92.06 184 VAL A CA 1
ATOM 1486 C C . VAL A 1 184 ? 10.040 -4.548 17.213 1.00 92.06 184 VAL A C 1
ATOM 1488 O O . VAL A 1 184 ? 9.018 -5.230 17.339 1.00 92.06 184 VAL A O 1
ATOM 1491 N N . SER A 1 185 ? 11.199 -5.066 16.809 1.00 88.31 185 SER A N 1
ATOM 1492 C CA . SER A 1 185 ? 11.400 -6.505 16.635 1.00 88.31 185 SER A CA 1
ATOM 1493 C C . SER A 1 185 ? 11.138 -7.248 17.953 1.00 88.31 185 SER A C 1
ATOM 1495 O O . SER A 1 185 ? 11.728 -6.932 18.984 1.00 88.31 185 SER A O 1
ATOM 1497 N N . GLY A 1 186 ? 10.221 -8.222 17.939 1.00 86.19 186 GLY A N 1
ATOM 1498 C CA . GLY A 1 186 ? 9.826 -8.987 19.130 1.00 86.19 186 GLY A CA 1
ATOM 1499 C C . GLY A 1 186 ? 8.721 -8.357 19.992 1.00 86.19 186 GLY A C 1
ATOM 1500 O O . GLY A 1 186 ? 8.448 -8.857 21.083 1.00 86.19 186 GLY A O 1
ATOM 1501 N N . MET A 1 187 ? 8.059 -7.286 19.538 1.00 87.00 187 MET A N 1
ATOM 1502 C CA . MET A 1 187 ? 6.957 -6.681 20.294 1.00 87.00 187 MET A CA 1
ATOM 1503 C C . MET A 1 187 ? 5.753 -7.629 20.445 1.00 87.00 187 MET A C 1
ATOM 1505 O O . MET A 1 187 ? 5.279 -8.223 19.479 1.00 87.00 187 MET A O 1
ATOM 1509 N N . ALA A 1 188 ? 5.208 -7.717 21.661 1.00 87.75 188 ALA A N 1
ATOM 1510 C CA . ALA A 1 188 ? 3.971 -8.458 21.934 1.00 87.75 188 ALA A CA 1
ATOM 1511 C C . ALA A 1 188 ? 2.702 -7.674 21.544 1.00 87.75 188 ALA A C 1
ATOM 1513 O O . ALA A 1 188 ? 1.641 -8.263 21.347 1.00 87.75 188 ALA A O 1
ATOM 1514 N N . PHE A 1 189 ? 2.804 -6.344 21.438 1.00 88.38 189 PHE A N 1
ATOM 1515 C CA . PHE A 1 189 ? 1.696 -5.447 21.119 1.00 88.38 189 PHE A CA 1
ATOM 1516 C C . PHE A 1 189 ? 2.142 -4.367 20.138 1.00 88.38 189 PHE A C 1
ATOM 1518 O O . PHE A 1 189 ? 3.219 -3.793 20.293 1.00 88.38 189 PHE A O 1
ATOM 1525 N N . VAL A 1 190 ? 1.265 -4.023 19.195 1.00 86.69 190 VAL A N 1
ATOM 1526 C CA . VAL A 1 190 ? 1.405 -2.796 18.404 1.00 86.69 190 VAL A CA 1
ATOM 1527 C C . VAL A 1 190 ? 0.908 -1.633 19.254 1.00 86.69 190 VAL A C 1
ATOM 1529 O O . VAL A 1 190 ? -0.250 -1.614 19.672 1.00 86.69 190 VAL A O 1
ATOM 1532 N N . THR A 1 191 ? 1.781 -0.662 19.511 1.00 88.19 191 THR A N 1
ATOM 1533 C CA . THR A 1 191 ? 1.433 0.533 20.286 1.00 88.19 191 THR A CA 1
ATOM 1534 C C . THR A 1 191 ? 1.348 1.739 19.373 1.00 88.19 191 THR A C 1
ATOM 1536 O O . THR A 1 191 ? 2.258 2.002 18.589 1.00 88.19 191 THR A O 1
ATOM 1539 N N . ALA A 1 192 ? 0.265 2.498 19.515 1.00 89.69 192 ALA A N 1
ATOM 1540 C CA . ALA A 1 192 ? 0.097 3.753 18.815 1.00 89.69 192 ALA A CA 1
ATOM 1541 C C . ALA A 1 192 ? -0.511 4.837 19.700 1.00 89.69 192 ALA A C 1
ATOM 1543 O O . ALA A 1 192 ? -1.366 4.585 20.552 1.00 89.69 192 ALA A O 1
ATOM 1544 N N . LYS A 1 193 ? -0.077 6.067 19.458 1.00 91.31 193 LYS A N 1
ATOM 1545 C CA . LYS A 1 193 ? -0.488 7.273 20.154 1.00 91.31 193 LYS A CA 1
ATOM 1546 C C . LYS A 1 193 ? -1.197 8.189 19.170 1.00 91.31 193 LYS A C 1
ATOM 1548 O O . LYS A 1 193 ? -0.640 8.578 18.150 1.00 91.31 193 LYS A O 1
ATOM 1553 N N . TYR A 1 194 ? -2.421 8.555 19.518 1.00 90.81 194 TYR A N 1
ATOM 1554 C CA . TYR A 1 194 ? -3.256 9.450 18.730 1.00 90.81 194 TYR A CA 1
ATOM 1555 C C . TYR A 1 194 ? -3.289 10.831 19.389 1.00 90.81 194 TYR A C 1
ATOM 1557 O O . TYR A 1 194 ? -3.455 10.943 20.607 1.00 90.81 194 TYR A O 1
ATOM 1565 N N . ALA A 1 195 ? -3.149 11.881 18.587 1.00 90.94 195 ALA A N 1
ATOM 1566 C CA . ALA A 1 195 ? -3.311 13.269 18.989 1.00 90.94 195 ALA A CA 1
ATOM 1567 C C . ALA A 1 195 ? -4.441 13.893 18.167 1.00 90.94 195 ALA A C 1
ATOM 1569 O O . ALA A 1 195 ? -4.332 14.005 16.947 1.00 90.94 195 ALA A O 1
ATOM 1570 N N . SER A 1 196 ? -5.530 14.274 18.845 1.00 88.88 196 SER A N 1
ATOM 1571 C CA . SER A 1 196 ? -6.707 14.908 18.226 1.00 88.88 196 SER A CA 1
ATOM 1572 C C . SER A 1 196 ? -7.328 14.096 17.076 1.00 88.88 196 SER A C 1
ATOM 1574 O O . SER A 1 196 ? -7.918 14.650 16.154 1.00 88.88 196 SER A O 1
ATOM 1576 N N . LEU A 1 197 ? -7.209 12.767 17.143 1.00 84.56 197 LEU A N 1
ATOM 1577 C CA . LEU A 1 197 ? -7.807 11.813 16.212 1.00 84.56 197 LEU A CA 1
ATOM 1578 C C . LEU A 1 197 ? -8.658 10.800 16.978 1.00 84.56 197 LEU A C 1
ATOM 1580 O O . LEU A 1 197 ? -8.297 10.381 18.079 1.00 84.56 197 LEU A O 1
ATOM 1584 N N . THR A 1 198 ? -9.751 10.361 16.360 1.00 86.19 198 THR A N 1
ATOM 1585 C CA . THR A 1 198 ? -10.511 9.191 16.808 1.00 86.19 198 THR A CA 1
ATOM 1586 C C . THR A 1 198 ? -9.879 7.939 16.192 1.00 86.19 198 THR A C 1
ATOM 1588 O O . THR A 1 198 ? -9.838 7.846 14.963 1.00 86.19 198 THR A O 1
ATOM 1591 N N . PRO A 1 199 ? -9.380 6.978 16.992 1.00 86.44 199 PRO A N 1
ATOM 1592 C CA . PRO A 1 199 ? -8.854 5.728 16.457 1.00 86.44 199 PRO A CA 1
ATOM 1593 C C . PRO A 1 199 ? -9.927 4.979 15.666 1.00 86.44 199 PRO A C 1
ATOM 1595 O O . PRO A 1 199 ? -11.063 4.847 16.126 1.00 86.44 199 PRO A O 1
ATOM 1598 N N . ARG A 1 200 ? -9.553 4.457 14.498 1.00 86.19 200 ARG A N 1
ATOM 1599 C CA . ARG A 1 200 ? -10.405 3.603 13.670 1.00 86.19 200 ARG A CA 1
ATOM 1600 C C . ARG A 1 200 ? -9.677 2.294 13.404 1.00 86.19 200 ARG A C 1
ATOM 1602 O O . ARG A 1 200 ? -8.501 2.299 13.055 1.00 86.19 200 ARG A O 1
ATOM 1609 N N . PHE A 1 201 ? -10.389 1.191 13.583 1.00 82.50 201 PHE A N 1
ATOM 1610 C CA . PHE A 1 201 ? -9.919 -0.144 13.249 1.00 82.50 201 PHE A CA 1
ATOM 1611 C C . PHE A 1 201 ? -10.834 -0.701 12.163 1.00 82.50 201 PHE A C 1
ATOM 1613 O O . PHE A 1 201 ? -12.041 -0.801 12.373 1.00 82.50 201 PHE A O 1
ATOM 1620 N N . ASP A 1 202 ? -10.256 -1.039 11.016 1.00 82.12 202 ASP A N 1
ATOM 1621 C CA . ASP A 1 202 ? -10.956 -1.656 9.896 1.00 82.12 202 ASP A CA 1
ATOM 1622 C C . ASP A 1 202 ? -10.360 -3.038 9.628 1.00 82.12 202 ASP A C 1
ATOM 1624 O O . ASP A 1 202 ? -9.164 -3.269 9.806 1.00 82.12 202 ASP A O 1
ATOM 1628 N N . THR A 1 203 ? -11.201 -3.963 9.184 1.00 80.00 203 THR A N 1
ATOM 1629 C CA . THR A 1 203 ? -10.806 -5.325 8.827 1.00 80.00 203 THR A CA 1
ATOM 1630 C C . THR A 1 203 ? -11.630 -5.793 7.634 1.00 80.00 203 THR A C 1
ATOM 1632 O O . THR A 1 203 ? -12.772 -5.372 7.455 1.00 80.00 203 THR A O 1
ATOM 1635 N N . VAL A 1 204 ? -11.046 -6.666 6.812 1.00 84.50 204 VAL A N 1
ATOM 1636 C CA . VAL A 1 204 ? -11.757 -7.346 5.715 1.00 84.50 204 VAL A CA 1
ATOM 1637 C C . VAL A 1 204 ? -12.614 -8.514 6.218 1.00 84.50 204 VAL A C 1
ATOM 1639 O O . VAL A 1 204 ? -13.475 -9.009 5.497 1.00 84.50 204 VAL A O 1
ATOM 1642 N N . TYR A 1 205 ? -12.375 -8.963 7.452 1.00 85.25 205 TYR A N 1
ATOM 1643 C CA . TYR A 1 205 ? -13.095 -10.060 8.088 1.00 85.25 205 TYR A CA 1
ATOM 1644 C C . TYR A 1 205 ? -14.283 -9.540 8.894 1.00 85.25 205 TYR A C 1
ATOM 1646 O O . TYR A 1 205 ? -14.208 -8.490 9.531 1.00 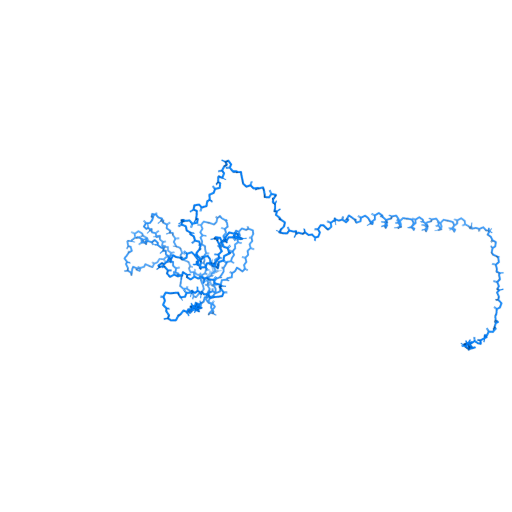85.25 205 TYR A O 1
ATOM 1654 N N . ALA A 1 206 ? -15.373 -10.304 8.921 1.00 85.88 206 ALA A N 1
ATOM 1655 C CA . ALA A 1 206 ? -16.536 -9.932 9.712 1.00 85.88 206 ALA A CA 1
ATOM 1656 C C . ALA A 1 206 ? -16.218 -10.061 11.208 1.00 85.88 206 ALA A C 1
ATOM 1658 O O . ALA A 1 206 ? -15.770 -11.115 11.666 1.00 85.88 206 ALA A O 1
ATOM 1659 N N . VAL A 1 207 ? -16.476 -8.997 11.970 1.00 89.12 207 VAL A N 1
ATOM 1660 C CA . VAL A 1 207 ? -16.482 -9.042 13.436 1.00 89.12 207 VAL A CA 1
ATOM 1661 C C . VAL A 1 207 ? -17.740 -9.781 13.875 1.00 89.12 207 VAL A C 1
ATOM 1663 O O . VAL A 1 207 ? -18.844 -9.376 13.521 1.00 89.12 207 VAL A O 1
ATOM 1666 N N . LEU A 1 208 ? -17.572 -10.886 14.599 1.00 91.56 208 LEU A N 1
ATOM 1667 C CA . LEU A 1 208 ? -18.675 -11.709 15.098 1.00 91.56 208 LEU A CA 1
ATOM 1668 C C . LEU A 1 208 ? -19.080 -11.307 16.511 1.00 91.56 208 LEU A C 1
ATOM 1670 O O . LEU A 1 208 ? -20.269 -11.242 16.831 1.00 91.56 208 LEU A O 1
ATOM 1674 N N . THR A 1 209 ? -18.080 -11.077 17.364 1.00 93.06 209 THR A N 1
ATOM 1675 C CA . THR A 1 209 ? -18.302 -10.641 18.739 1.00 93.06 209 THR A CA 1
ATOM 1676 C C . THR A 1 209 ? -17.304 -9.579 19.162 1.00 93.06 209 THR A C 1
ATOM 1678 O O . THR A 1 209 ? -16.160 -9.561 18.703 1.00 93.06 209 THR A O 1
ATOM 1681 N N . ILE A 1 210 ? -17.748 -8.715 20.070 1.00 93.00 210 ILE A N 1
ATOM 1682 C CA . ILE A 1 210 ? -16.911 -7.804 20.842 1.00 93.00 210 ILE A CA 1
ATOM 1683 C C . ILE A 1 210 ? -17.190 -8.097 22.314 1.00 93.00 210 ILE A C 1
ATOM 1685 O O . ILE A 1 210 ? -18.332 -8.016 22.757 1.00 93.00 210 ILE A O 1
ATOM 1689 N N . ASN A 1 211 ? -16.157 -8.453 23.081 1.00 93.00 211 ASN A N 1
ATOM 1690 C CA . ASN A 1 211 ? -16.272 -8.835 24.494 1.00 93.00 211 ASN A CA 1
ATOM 1691 C C . ASN A 1 211 ? -17.330 -9.936 24.727 1.00 93.00 211 ASN A C 1
ATOM 1693 O O . ASN A 1 211 ? -18.151 -9.839 25.638 1.00 93.00 211 ASN A O 1
ATOM 1697 N N . SER A 1 212 ? -17.312 -10.967 23.875 1.00 89.75 212 SER A N 1
ATOM 1698 C CA . SER A 1 212 ? -18.260 -12.095 23.873 1.00 89.75 212 SER A CA 1
ATOM 1699 C C . SER A 1 212 ? -19.721 -11.732 23.569 1.00 89.75 212 SER A C 1
ATOM 1701 O O . SER A 1 212 ? -20.589 -12.598 23.645 1.00 89.75 212 SER A O 1
ATOM 1703 N N . GLN A 1 213 ? -20.013 -10.483 23.194 1.00 91.00 213 GLN A N 1
ATOM 1704 C CA . GLN A 1 213 ? -21.341 -10.050 22.760 1.00 91.00 213 GLN A CA 1
ATOM 1705 C C . GLN A 1 213 ? -21.409 -10.024 21.236 1.00 91.00 213 GLN A C 1
ATOM 1707 O O . GLN A 1 213 ? -20.508 -9.490 20.591 1.00 91.00 213 GLN A O 1
ATOM 1712 N N . SER A 1 214 ? -22.465 -10.603 20.660 1.00 89.12 214 SER A N 1
ATOM 1713 C CA . SER A 1 214 ? -22.654 -10.613 19.207 1.00 89.12 214 SER A CA 1
ATOM 1714 C C . SER A 1 214 ? -22.827 -9.193 18.676 1.00 89.12 214 SER A C 1
ATOM 1716 O O . SER A 1 214 ? -23.615 -8.407 19.203 1.00 89.12 214 SER A O 1
ATOM 1718 N N . THR A 1 215 ? -22.069 -8.862 17.636 1.00 81.06 215 THR A N 1
ATOM 1719 C CA . THR A 1 215 ? -22.101 -7.538 17.022 1.00 81.06 215 THR A CA 1
ATOM 1720 C C . THR A 1 215 ? -23.167 -7.472 15.938 1.00 81.06 215 THR A C 1
ATOM 1722 O O . THR A 1 215 ? -23.035 -8.098 14.889 1.00 81.06 215 THR A O 1
ATOM 1725 N N . ALA A 1 216 ? -24.204 -6.668 16.172 1.00 79.62 216 ALA A N 1
ATOM 1726 C CA . ALA A 1 216 ? -25.115 -6.200 15.131 1.00 79.62 216 ALA A CA 1
ATOM 1727 C C . ALA A 1 216 ? -24.641 -4.847 14.570 1.00 79.62 216 ALA A C 1
ATOM 1729 O O . ALA A 1 216 ? -23.848 -4.141 15.201 1.00 79.62 216 ALA A O 1
ATOM 1730 N N . SER A 1 217 ? -25.143 -4.463 13.393 1.00 76.19 217 SER A N 1
ATOM 1731 C CA . SER A 1 217 ? -24.920 -3.112 12.861 1.00 76.19 217 SER A CA 1
ATOM 1732 C C . SER A 1 217 ? -25.360 -2.063 13.889 1.00 76.19 217 SER A C 1
ATOM 1734 O O . SER A 1 217 ? -26.447 -2.166 14.454 1.00 76.19 217 SER A O 1
ATOM 1736 N N . GLY A 1 218 ? -24.503 -1.076 14.160 1.00 76.88 218 GLY A N 1
ATOM 1737 C CA . GLY A 1 218 ? -24.771 -0.032 15.153 1.00 76.88 218 GLY A CA 1
ATOM 1738 C C . GLY A 1 218 ? -24.556 -0.444 16.614 1.00 76.88 218 GLY A C 1
ATOM 1739 O O . GLY A 1 218 ? -24.933 0.312 17.504 1.00 76.88 218 GLY A O 1
ATOM 1740 N N . PHE A 1 219 ? -23.952 -1.606 16.891 1.00 82.00 219 PHE A N 1
ATOM 1741 C CA . PHE A 1 219 ? -23.554 -1.982 18.250 1.00 82.00 219 PHE A CA 1
ATOM 1742 C C . PHE A 1 219 ? -22.581 -0.952 18.849 1.00 82.00 219 PHE A C 1
ATOM 1744 O O . PHE A 1 219 ? -21.529 -0.664 18.276 1.00 82.00 219 PHE A O 1
ATOM 1751 N N . ILE A 1 220 ? -22.925 -0.418 20.022 1.00 84.94 220 ILE A N 1
ATOM 1752 C CA . ILE A 1 220 ? -22.106 0.543 20.767 1.00 84.94 220 ILE A CA 1
ATOM 1753 C C . ILE A 1 220 ? -21.616 -0.133 22.044 1.00 84.94 220 ILE A C 1
ATOM 1755 O O . ILE A 1 220 ? -22.407 -0.662 22.821 1.00 84.94 220 ILE A O 1
ATOM 1759 N N . SER A 1 221 ? -20.309 -0.069 22.289 1.00 83.81 221 SER A N 1
ATOM 1760 C CA . SER A 1 221 ? -19.700 -0.537 23.531 1.00 83.81 221 SER A CA 1
ATOM 1761 C C . SER A 1 221 ? -18.709 0.495 24.050 1.00 83.81 221 SER A C 1
ATOM 1763 O O . SER A 1 221 ? -17.874 1.007 23.306 1.00 83.81 221 SER A O 1
ATOM 1765 N N . THR A 1 222 ? -18.800 0.797 25.342 1.00 88.44 222 THR A N 1
ATOM 1766 C CA . THR A 1 222 ? -17.888 1.702 26.043 1.00 88.44 222 THR A CA 1
ATOM 1767 C C . THR A 1 222 ? -17.033 0.891 27.007 1.00 88.44 222 THR A C 1
ATOM 1769 O O . THR A 1 222 ? -17.520 0.407 28.027 1.00 88.44 222 THR A O 1
ATOM 1772 N N . SER A 1 223 ? -15.756 0.722 26.680 1.00 88.75 223 SER A N 1
ATOM 1773 C CA . SER A 1 223 ? -14.783 -0.023 27.479 1.00 88.75 223 SER A CA 1
ATOM 1774 C C . SER A 1 223 ? -13.376 0.521 27.214 1.00 88.75 223 SER A C 1
ATOM 1776 O O . SER A 1 223 ? -13.146 1.221 26.230 1.00 88.75 223 SER A O 1
ATOM 1778 N N . SER A 1 224 ? -12.418 0.200 28.080 1.00 90.69 224 SER A N 1
ATOM 1779 C CA . SER A 1 224 ? -10.984 0.398 27.823 1.00 90.69 224 SER A CA 1
ATOM 1780 C C . SER A 1 224 ? -10.324 -0.827 27.179 1.00 90.69 224 SER A C 1
ATOM 1782 O O . SER A 1 224 ? -9.177 -0.752 26.746 1.00 90.69 224 SER A O 1
ATOM 1784 N N . ARG A 1 225 ? -11.041 -1.955 27.101 1.00 93.62 225 ARG A N 1
ATOM 1785 C CA . ARG A 1 225 ? -10.595 -3.211 26.489 1.00 93.62 225 ARG A CA 1
ATOM 1786 C C . ARG A 1 225 ? -11.692 -3.800 25.608 1.00 93.62 225 ARG A C 1
ATOM 1788 O O . ARG A 1 225 ? -12.835 -3.944 26.053 1.00 93.62 225 ARG A O 1
ATOM 1795 N N . PHE A 1 226 ? -11.319 -4.199 24.399 1.00 93.50 226 PHE A N 1
ATOM 1796 C CA . PHE A 1 226 ? -12.211 -4.829 23.433 1.00 93.50 226 PHE A CA 1
ATOM 1797 C C . PHE A 1 226 ? -11.554 -6.085 22.877 1.00 93.50 226 PHE A C 1
ATOM 1799 O O . PHE A 1 226 ? -10.495 -6.006 22.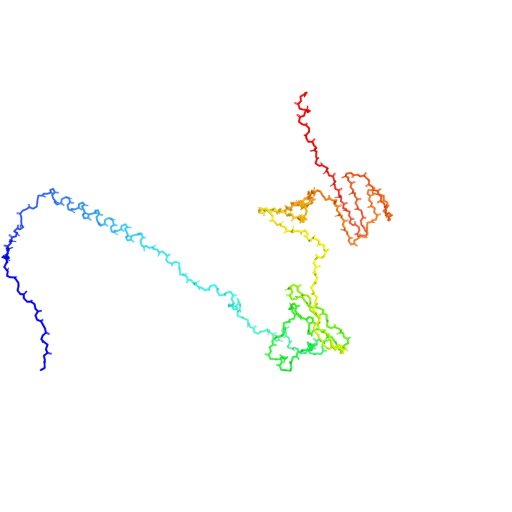264 1.00 93.50 226 PHE A O 1
ATOM 1806 N N . VAL A 1 227 ? -12.172 -7.240 23.101 1.00 94.94 227 VAL A N 1
ATOM 1807 C CA . VAL A 1 227 ? -11.755 -8.507 22.491 1.00 94.94 227 VAL A CA 1
ATOM 1808 C C . VAL A 1 227 ? -12.674 -8.792 21.319 1.00 94.94 227 VAL A C 1
ATOM 1810 O O . VAL A 1 227 ? -13.867 -8.997 21.525 1.00 94.94 227 VAL A O 1
ATOM 1813 N N . LEU A 1 228 ? -12.125 -8.767 20.110 1.00 92.25 228 LEU A N 1
ATOM 1814 C CA . LEU A 1 228 ? -12.846 -9.028 18.873 1.00 92.25 228 LEU A CA 1
ATOM 1815 C C . LEU A 1 228 ? -12.594 -10.462 18.427 1.00 92.25 228 LEU A C 1
ATOM 1817 O O . LEU A 1 228 ? -11.441 -10.891 18.379 1.00 92.25 228 LEU A O 1
ATOM 1821 N N . THR A 1 229 ? -13.651 -11.168 18.043 1.00 94.31 229 THR A N 1
ATOM 1822 C CA . THR A 1 229 ? -13.546 -12.463 17.358 1.00 94.31 229 THR A CA 1
ATOM 1823 C C . THR A 1 229 ? -14.045 -12.309 15.932 1.00 94.31 229 THR A C 1
ATOM 1825 O O . THR A 1 229 ? -15.143 -11.793 15.713 1.00 94.31 229 THR A O 1
ATOM 1828 N N . PHE A 1 230 ? -13.245 -12.750 14.966 1.00 90.50 230 PHE A N 1
ATOM 1829 C CA . PHE A 1 230 ? -13.543 -12.623 13.542 1.00 90.50 230 PHE A CA 1
ATOM 1830 C C . PHE A 1 230 ? -14.064 -13.933 12.935 1.00 90.50 230 PHE A C 1
ATOM 1832 O O . PHE A 1 230 ? -13.863 -15.017 13.483 1.00 90.50 230 PHE A O 1
ATOM 1839 N N . ASN A 1 231 ? -14.691 -13.849 11.759 1.00 90.88 231 ASN A N 1
ATOM 1840 C CA . ASN A 1 231 ? -15.210 -15.012 11.027 1.00 90.88 231 ASN A CA 1
ATOM 1841 C C . ASN A 1 231 ? -14.137 -15.956 10.454 1.00 90.88 231 ASN A C 1
ATOM 1843 O O . ASN A 1 231 ? -14.478 -17.034 9.978 1.00 90.88 231 ASN A O 1
ATOM 1847 N N . ASN A 1 232 ? -12.857 -15.589 10.525 1.00 90.50 232 ASN A N 1
ATOM 1848 C CA . ASN A 1 232 ? -11.727 -16.461 10.194 1.00 90.50 232 ASN A CA 1
ATOM 1849 C C . ASN A 1 232 ? -11.145 -17.200 11.420 1.00 90.50 232 ASN A C 1
ATOM 1851 O O . ASN A 1 232 ? -10.085 -17.812 11.319 1.00 90.50 232 ASN A O 1
ATOM 1855 N N . GLY A 1 233 ? -11.792 -17.104 12.588 1.00 89.94 233 GLY A N 1
ATOM 1856 C CA . GLY A 1 233 ? -11.357 -17.747 13.832 1.00 89.94 233 GLY A CA 1
ATOM 1857 C C . GLY A 1 233 ? -10.284 -16.985 14.618 1.00 89.94 233 GLY A C 1
ATOM 1858 O O . GLY A 1 233 ? -9.954 -17.385 15.733 1.00 89.94 233 GLY A O 1
ATOM 1859 N N . GLN A 1 234 ? -9.751 -15.877 14.095 1.00 88.50 234 GLN A N 1
ATOM 1860 C CA . GLN A 1 234 ? -8.784 -15.064 14.832 1.00 88.50 234 GLN A CA 1
ATOM 1861 C C . GLN A 1 234 ? -9.456 -14.248 15.939 1.00 88.50 234 GLN A C 1
ATOM 1863 O O . GLN A 1 234 ? -10.599 -13.799 15.814 1.00 88.50 234 GLN A O 1
ATOM 1868 N N . THR A 1 235 ? -8.701 -14.012 17.013 1.00 93.62 235 THR A N 1
ATOM 1869 C CA . THR A 1 235 ? -9.109 -13.164 18.136 1.00 93.62 235 THR A CA 1
ATOM 1870 C C . THR A 1 235 ? -8.076 -12.071 18.354 1.00 93.62 235 THR A C 1
ATOM 1872 O O . THR A 1 235 ? -6.886 -12.355 18.459 1.00 93.62 235 THR A O 1
ATOM 1875 N N . TRP A 1 236 ? -8.534 -10.825 18.424 1.00 91.00 236 TRP A N 1
ATOM 1876 C CA . TRP A 1 236 ? -7.687 -9.650 18.607 1.00 91.00 236 TRP A CA 1
ATOM 1877 C C . TRP A 1 236 ? -8.136 -8.863 19.832 1.00 91.00 236 TRP A C 1
ATOM 1879 O O . TRP A 1 236 ? -9.330 -8.746 20.099 1.00 91.00 236 TRP A O 1
ATOM 1889 N N . ALA A 1 237 ? -7.185 -8.310 20.582 1.00 93.94 237 ALA A N 1
ATOM 1890 C CA . ALA A 1 237 ? -7.469 -7.476 21.742 1.00 93.94 237 ALA A CA 1
ATOM 1891 C C . ALA A 1 237 ? -7.002 -6.039 21.494 1.00 93.94 237 ALA A C 1
ATOM 1893 O O . ALA A 1 237 ? -5.829 -5.799 21.215 1.00 93.94 237 ALA A O 1
ATOM 1894 N N . LEU A 1 238 ? -7.922 -5.087 21.632 1.00 91.88 238 LEU A N 1
ATOM 1895 C CA . LEU A 1 238 ? -7.647 -3.656 21.603 1.0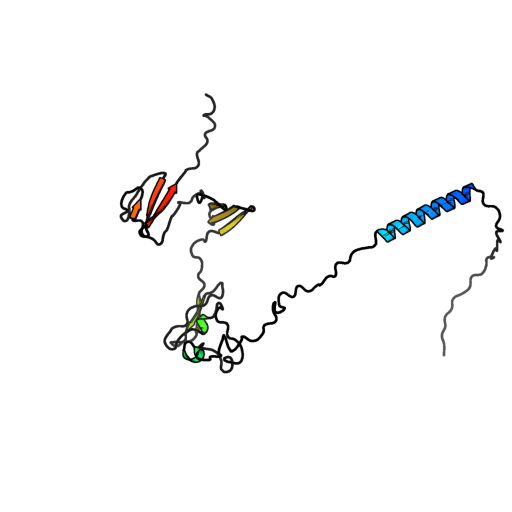0 91.88 238 LEU A CA 1
ATOM 1896 C C . LEU A 1 238 ? -7.699 -3.100 23.021 1.00 91.88 238 LEU A C 1
ATOM 1898 O O . LEU A 1 238 ? -8.637 -3.373 23.776 1.00 91.88 238 LEU A O 1
ATOM 1902 N N . TYR A 1 239 ? -6.710 -2.279 23.355 1.00 93.38 239 TYR A N 1
ATOM 1903 C CA . TYR A 1 239 ? -6.615 -1.589 24.633 1.00 93.38 239 TYR A CA 1
ATOM 1904 C C . TYR A 1 239 ? -6.549 -0.085 24.390 1.00 93.38 239 TYR A C 1
ATOM 1906 O O . TYR A 1 239 ? -5.736 0.391 23.601 1.00 93.38 239 TYR A O 1
ATOM 1914 N N . PHE A 1 240 ? -7.386 0.665 25.099 1.00 91.19 240 PHE A N 1
ATOM 1915 C CA . PHE A 1 240 ? -7.432 2.117 25.035 1.00 91.19 240 PHE A CA 1
ATOM 1916 C C . PHE A 1 240 ? -7.039 2.694 26.385 1.00 91.19 240 PHE A C 1
ATOM 1918 O O . PHE A 1 240 ? -7.636 2.383 27.418 1.00 91.19 240 PHE A O 1
ATOM 1925 N N . ARG A 1 241 ? -6.034 3.569 26.372 1.00 86.81 241 ARG A N 1
ATOM 1926 C CA . ARG A 1 241 ? -5.577 4.283 27.560 1.00 86.81 241 ARG A CA 1
ATOM 1927 C C . ARG A 1 241 ? -5.508 5.769 27.255 1.00 86.81 241 ARG A C 1
ATOM 1929 O O . ARG A 1 241 ? -4.803 6.190 26.343 1.00 86.81 241 ARG A O 1
ATOM 1936 N N . LEU A 1 242 ? -6.231 6.565 28.035 1.00 79.75 242 LEU A N 1
ATOM 1937 C CA . LEU A 1 242 ? -6.113 8.016 27.972 1.00 79.75 242 LEU A CA 1
ATOM 1938 C C . LEU A 1 242 ? -4.799 8.451 28.621 1.00 79.75 242 LEU A C 1
ATOM 1940 O O . LEU A 1 242 ? -4.317 7.837 29.579 1.00 79.75 242 LEU A O 1
ATOM 1944 N N . LYS A 1 243 ? -4.230 9.546 28.118 1.00 64.88 243 LYS A N 1
ATOM 1945 C CA . LYS A 1 243 ? -3.116 10.213 28.789 1.00 64.88 243 LYS A CA 1
ATOM 1946 C C . LYS A 1 243 ? -3.611 10.697 30.156 1.00 64.88 243 LYS A C 1
ATOM 1948 O O . LYS A 1 243 ? -4.487 11.556 30.224 1.00 64.88 243 LYS A O 1
ATOM 1953 N N . SER A 1 244 ? -3.062 10.133 31.232 1.00 56.16 244 SER A N 1
ATOM 1954 C CA . SER A 1 244 ? -3.315 10.614 32.593 1.00 56.16 244 SER A CA 1
ATOM 1955 C C . SER A 1 244 ? -2.925 12.092 32.679 1.00 56.16 244 SER A C 1
ATOM 1957 O O . SER A 1 244 ? -1.811 12.461 32.294 1.00 56.16 244 SER A O 1
ATOM 1959 N N . ARG A 1 245 ? -3.831 12.950 33.167 1.00 49.94 245 ARG A N 1
ATOM 1960 C CA . ARG A 1 245 ? -3.426 14.272 33.647 1.00 49.94 245 ARG A CA 1
ATOM 1961 C C . ARG A 1 245 ? -2.716 14.036 34.972 1.00 49.94 245 ARG A C 1
ATOM 1963 O O . ARG A 1 245 ? -3.372 13.779 35.974 1.00 49.94 245 ARG A O 1
ATOM 1970 N N . TYR A 1 246 ? -1.391 14.103 34.974 1.00 44.59 246 TYR A N 1
ATOM 1971 C CA . TYR A 1 246 ? -0.652 14.194 36.225 1.00 44.59 246 TYR A CA 1
ATOM 1972 C C . TYR A 1 246 ? -1.013 15.534 36.873 1.00 44.59 246 TYR A C 1
ATOM 1974 O O . TYR A 1 246 ? -0.601 16.588 36.388 1.00 44.59 246 TYR A O 1
ATOM 1982 N N . ASN A 1 247 ? -1.852 15.506 37.908 1.00 46.47 247 ASN A N 1
ATOM 1983 C CA . ASN A 1 247 ? -2.129 16.678 38.721 1.00 46.47 247 ASN A CA 1
ATOM 1984 C C . ASN A 1 247 ? -1.047 16.706 39.802 1.00 46.47 247 ASN A C 1
ATOM 1986 O O . ASN A 1 247 ? -1.015 15.844 40.674 1.00 46.47 247 ASN A O 1
ATOM 1990 N N . SER A 1 248 ? -0.125 17.662 39.731 1.00 51.72 248 SER A N 1
ATOM 1991 C CA . SER A 1 248 ? 1.041 17.762 40.623 1.00 51.72 248 SER A CA 1
ATOM 1992 C C . SER A 1 248 ? 0.696 18.119 42.080 1.00 51.72 248 SER A C 1
ATOM 1994 O O . SER A 1 248 ? 1.537 18.668 42.785 1.00 51.72 248 SER A O 1
ATOM 1996 N N . LYS A 1 249 ? -0.546 17.889 42.523 1.00 51.53 249 LYS A N 1
ATOM 1997 C CA . LYS A 1 249 ? -1.044 18.237 43.860 1.00 51.53 249 LYS A CA 1
ATOM 1998 C C . LYS A 1 249 ? -1.233 17.039 44.795 1.00 51.53 249 LYS A C 1
ATOM 2000 O O . LYS A 1 249 ? -1.396 17.271 45.984 1.00 51.53 249 LYS A O 1
ATOM 2005 N N . ASP A 1 250 ? -1.126 15.803 44.305 1.00 48.53 250 ASP A N 1
ATOM 2006 C CA . ASP A 1 250 ? -1.407 14.603 45.114 1.00 48.53 250 ASP A CA 1
ATOM 2007 C C . ASP A 1 250 ? -0.149 13.915 45.686 1.00 48.53 250 ASP A C 1
ATOM 2009 O O . ASP A 1 250 ? -0.226 12.798 46.184 1.00 48.53 250 ASP A O 1
ATOM 2013 N N . SER A 1 251 ? 1.024 14.559 45.649 1.00 41.47 251 SER A N 1
ATOM 2014 C CA . SER A 1 251 ? 2.277 14.004 46.197 1.00 41.47 251 SER A CA 1
ATOM 2015 C C . SER A 1 251 ? 2.669 14.591 47.561 1.00 41.47 251 SER A C 1
ATOM 2017 O O . SER A 1 251 ? 3.845 14.855 47.804 1.00 41.47 251 SER A O 1
ATOM 2019 N N . GLN A 1 252 ? 1.690 14.845 48.429 1.00 40.59 252 GLN A N 1
ATOM 2020 C CA . GLN A 1 252 ? 1.911 15.242 49.825 1.00 40.59 252 GLN A CA 1
ATOM 2021 C C . GLN A 1 252 ? 0.922 14.508 50.738 1.00 40.59 252 GLN A C 1
ATOM 2023 O O . GLN A 1 252 ? 0.020 15.137 51.285 1.00 40.59 252 GLN A O 1
ATOM 2028 N N . LEU A 1 253 ? 1.082 13.189 50.865 1.00 36.88 253 LEU A N 1
ATOM 2029 C CA . LEU A 1 253 ? 0.724 12.400 52.050 1.00 36.88 253 LEU A CA 1
ATOM 2030 C C . LEU A 1 253 ? 1.704 11.230 52.176 1.00 36.88 253 LEU A C 1
ATOM 2032 O O . LEU A 1 253 ? 1.945 10.566 51.143 1.00 36.88 253 LEU A O 1
#

Foldseek 3Di:
DDDDDDDDDDDDDDDDDDDDDDDDDDPVVVVVVVVVVVVVVVVVVVVVVVPPDPPPPCPVDPPVPDPPDPDDDDDCVVPPDDPCCCVVFNFPPDDPPPVPPDDDDCPDQLSLVRRDDPPDFRDWGCPPQWIWGWDDPDPPTDIDTDRPDPPDQFFDKDFDDDDPFKTWIKTAGPVRWIKIWIDGVPDPDTDIDTDPDDDDDDDPFDFQDWPNHGDDPPDDDDDQKTWTATPVRDIDIHGHDDDDPPPVPPPDD

pLDDT: mean 74.55, std 17.76, range [29.66, 94.94]

Secondary structure (DSSP, 8-state):
--------------------------HHHHHHHHHHHHHHHHHHHHHHHTT------------TTS-SS--PPPPTTTS----THHHHSPPPSPPTT-TTTSPPPSSSTTGGGTS--TTSPPPPEE-SS-EEEEE-SSSSPEEEEE-----S-PPEEEEEEE-SSEEEEEEE-TTS-EEEEEEETT-SS-EEEEES-------SSPEEEETTEE--TT-----SEEEEEETTS-EEEEE--------TTS---

Radius of gyration: 42.85 Å; chains: 1; bounding box: 120×81×96 Å